Protein AF-A0A6J4KNQ4-F1 (afdb_monomer)

Solvent-accessible surface area (backbone atoms only — not comparable to full-atom values): 16620 Å² total; per-residue (Å²): 133,81,81,60,72,65,57,59,54,51,51,55,52,48,66,67,47,49,63,30,52,54,51,17,52,51,37,36,55,52,22,45,55,51,14,53,53,53,17,51,52,49,28,54,53,37,56,73,69,36,51,54,62,63,45,45,76,78,37,99,54,92,65,58,50,41,59,52,54,18,49,51,46,24,53,52,38,36,50,51,15,47,45,53,16,41,44,57,58,60,45,85,89,59,33,64,71,46,49,53,51,53,53,50,52,61,60,44,48,63,22,49,52,51,18,48,52,45,48,52,50,32,52,53,53,16,51,52,51,18,52,51,44,27,52,59,41,62,74,39,76,61,42,67,71,58,44,76,81,42,104,55,79,53,59,32,60,53,50,13,51,50,48,22,51,49,45,38,57,68,40,43,50,58,27,49,55,40,52,61,53,84,83,58,52,64,65,45,51,50,54,49,53,52,56,59,58,36,54,66,22,45,52,51,14,51,51,41,39,53,54,33,48,55,51,19,52,52,50,16,53,50,46,20,51,52,34,47,72,72,44,54,41,62,66,31,66,77,39,86,94,36,66,86,55,53,50,16,58,50,53,8,49,51,52,22,51,65,41,37,52,59,29,47,44,53,15,37,46,45,42,65,42,60,89,59,25,51,62,53,52,52,51,50,49,53,55,62,55,44,53,60,53,51,52,50,51,52,52,50,51,53,52,52,51,53,51,52,51,53,50,50,53,54,53,51,54,56,64,73,74,108

Sequence (322 aa):
MQPVPWQHSVQNSLGVYLPSVLGALAIVLIGWLVALALSAATRNLLAKFGANQRLATHTQSHVNFEHIASRVVFWAVLLLALIGAFSVLRVEGVSGPLSTLATTVMLYLPRLLLALALAVIAWLVATVVRTVVNTALGATKLDERLSQNADMQPISATMGNVAYWLVLLLFLPAIVGALQIHGLMEPLTGMTSTLLGILPNLFAAVLIGVVGWVIAKAVRGLVTNLLAATGVDRFSQGHESTQGVRLSQLGGTLAFILIIVPTLIAALDALQIDAISAPLTGMLEIFLHAVPNVLAAAAILLIAWFIGRFVAELVTRLLSNL

Foldseek 3Di:
DPPDPVVVVVVVVCVVQVVLQVVLVVLLVVLLVVLLVVLVVQLVVCVVVVVQVVVCVVDVDPDPPSNVVSVVSSVVSSVLSNLVSVCSSVPPPSNVVSVVVNVVVVVQPQLLVVLVVLLVVLQVVLVVQLVVQLVVVVVDCPQVVPVVVDPDDGVSNVVSVVSSVVSSLLSVLVSVVSSVPPPVNVVSVVVNVLVVVLPVLLVVLVVLLVVLLVVLVVQLVVQLVVCVVVVVQVVQCPDPVSVPPRVSNVRSVVSSCVRNLVSNLVSVVSSVPCVPSVVSVVVVVVVVVVVVVVVVVVVVVVVVVVVVVVVVVVVVVVVVVD

pLDDT: mean 85.26, std 9.63, range [55.78, 97.62]

Radius of gyration: 39.83 Å; Cα contacts (8 Å, |Δi|>4): 240; chains: 1; bounding box: 92×57×146 Å

Organism: NCBI:txid271060

Structure (mmCIF, N/CA/C/O backbone):
data_AF-A0A6J4KNQ4-F1
#
_entry.id   AF-A0A6J4KNQ4-F1
#
loop_
_atom_site.group_PDB
_atom_site.id
_atom_site.type_symbol
_atom_site.label_atom_id
_atom_site.label_alt_id
_atom_site.label_comp_id
_atom_site.label_asym_id
_atom_site.label_entity_id
_atom_site.label_seq_id
_atom_site.pdbx_PDB_ins_code
_atom_site.Cartn_x
_atom_site.Cartn_y
_atom_site.Cartn_z
_atom_site.occupancy
_atom_site.B_iso_or_equiv
_atom_site.auth_seq_id
_atom_site.auth_comp_id
_atom_site.auth_asym_id
_atom_site.auth_atom_id
_atom_site.pdbx_PDB_model_num
ATOM 1 N N . MET A 1 1 ? 49.351 11.774 -70.397 1.00 55.78 1 MET A N 1
ATOM 2 C CA . MET A 1 1 ? 48.295 12.498 -69.658 1.00 55.78 1 MET A CA 1
ATOM 3 C C . MET A 1 1 ? 48.460 12.131 -68.193 1.00 55.78 1 MET A C 1
ATOM 5 O O . MET A 1 1 ? 48.279 10.968 -67.864 1.00 55.78 1 MET A O 1
ATOM 9 N N . GLN A 1 2 ? 48.951 13.052 -67.360 1.00 59.22 2 GLN A N 1
ATOM 10 C CA . GLN A 1 2 ? 49.114 12.793 -65.926 1.00 59.22 2 GLN A CA 1
ATOM 11 C C . GLN A 1 2 ? 47.714 12.708 -65.292 1.00 59.22 2 GLN A C 1
ATOM 13 O O . GLN A 1 2 ? 46.901 13.595 -65.569 1.00 59.22 2 GLN A O 1
ATOM 18 N N . PRO A 1 3 ? 47.391 11.651 -64.523 1.00 58.91 3 PRO A N 1
ATOM 19 C CA . PRO A 1 3 ? 46.091 11.535 -63.880 1.00 58.91 3 PRO A CA 1
ATOM 20 C C . PRO A 1 3 ? 45.894 12.727 -62.947 1.00 58.91 3 PRO A C 1
ATOM 22 O O . PRO A 1 3 ? 46.775 13.101 -62.173 1.00 58.91 3 PRO A O 1
ATOM 25 N N . VAL A 1 4 ? 44.743 13.370 -63.089 1.00 71.00 4 VAL A N 1
ATOM 26 C CA . VAL A 1 4 ? 44.406 14.583 -62.356 1.00 71.00 4 VAL A CA 1
ATOM 27 C C . VAL A 1 4 ? 44.336 14.273 -60.851 1.00 71.00 4 VAL A C 1
ATOM 29 O O . VAL A 1 4 ? 43.643 13.334 -60.456 1.00 71.00 4 VAL A O 1
ATOM 32 N N . PRO A 1 5 ? 45.006 15.059 -59.990 1.00 71.62 5 PRO A N 1
ATOM 33 C CA . PRO A 1 5 ? 45.214 14.737 -58.573 1.00 71.62 5 PRO A CA 1
ATOM 34 C C . PRO A 1 5 ? 43.919 14.559 -57.764 1.00 71.62 5 PRO A C 1
ATOM 36 O O . PRO A 1 5 ? 43.908 13.832 -56.774 1.00 71.62 5 PRO A O 1
ATOM 39 N N . TRP A 1 6 ? 42.801 15.139 -58.215 1.00 75.06 6 TRP A N 1
ATOM 40 C CA . TRP A 1 6 ? 41.496 14.974 -57.572 1.00 75.06 6 TRP A CA 1
ATOM 41 C C . TRP A 1 6 ? 40.928 13.550 -57.688 1.00 75.06 6 TRP A C 1
ATOM 43 O O . TRP A 1 6 ? 40.174 13.135 -56.812 1.00 75.06 6 TRP A O 1
ATOM 53 N N . GLN A 1 7 ? 41.301 12.774 -58.714 1.00 78.88 7 GLN A N 1
ATOM 54 C CA . GLN A 1 7 ? 40.809 11.399 -58.882 1.00 78.88 7 GLN A CA 1
ATOM 55 C C . GLN A 1 7 ? 41.328 10.477 -57.775 1.00 78.88 7 GLN A C 1
ATOM 57 O O . GLN A 1 7 ? 40.559 9.698 -57.216 1.00 78.88 7 GLN A O 1
ATOM 62 N N . HIS A 1 8 ? 42.598 10.619 -57.392 1.00 69.94 8 HIS A N 1
ATOM 63 C CA . HIS A 1 8 ? 43.185 9.847 -56.296 1.00 69.94 8 HIS A CA 1
ATOM 64 C C . HIS A 1 8 ? 42.627 10.258 -54.929 1.00 69.94 8 HIS A C 1
ATOM 66 O O . HIS A 1 8 ? 42.398 9.396 -54.081 1.00 69.94 8 HIS A O 1
ATOM 72 N N . SER A 1 9 ? 42.337 11.547 -54.720 1.00 70.56 9 SER A N 1
ATOM 73 C CA . SER A 1 9 ? 41.673 12.018 -53.499 1.00 70.56 9 SER A CA 1
ATOM 74 C C . SER A 1 9 ? 40.251 11.468 -53.379 1.00 70.56 9 SER A C 1
ATOM 76 O O . SER A 1 9 ? 39.890 10.943 -52.332 1.00 70.56 9 SER A O 1
ATOM 78 N N . VAL A 1 10 ? 39.466 11.506 -54.461 1.00 74.75 10 VAL A N 1
ATOM 79 C CA . VAL A 1 10 ? 38.096 10.969 -54.475 1.00 74.75 10 VAL A CA 1
ATOM 80 C C . VAL A 1 10 ? 38.095 9.450 -54.301 1.00 74.75 10 VAL A C 1
ATOM 82 O O . VAL A 1 10 ? 37.305 8.937 -53.516 1.00 74.75 10 VAL A O 1
ATOM 85 N N . GLN A 1 11 ? 38.998 8.720 -54.960 1.00 77.25 11 GLN A N 1
ATOM 86 C CA . GLN A 1 11 ? 39.075 7.263 -54.837 1.00 77.25 11 GLN A CA 1
ATOM 87 C C . GLN A 1 11 ? 39.514 6.814 -53.432 1.00 77.25 11 GLN A C 1
ATOM 89 O O . GLN A 1 11 ? 38.934 5.870 -52.897 1.00 77.25 11 GLN A O 1
ATOM 94 N N . ASN A 1 12 ? 40.468 7.510 -52.802 1.00 72.88 12 ASN A N 1
ATOM 95 C CA . ASN A 1 12 ? 40.885 7.208 -51.428 1.00 72.88 12 ASN A CA 1
ATOM 96 C C . ASN A 1 12 ? 39.812 7.582 -50.398 1.00 72.88 12 ASN A C 1
ATOM 98 O O . ASN A 1 12 ? 39.586 6.822 -49.459 1.00 72.88 12 ASN A O 1
ATOM 102 N N . SER A 1 13 ? 39.109 8.705 -50.576 1.00 69.62 13 SER A N 1
ATOM 103 C CA . SER A 1 13 ? 37.985 9.059 -49.703 1.00 69.62 13 SER A CA 1
ATOM 104 C C . SER A 1 13 ? 36.831 8.066 -49.861 1.00 69.62 13 SER A C 1
ATOM 106 O O . SER A 1 13 ? 36.350 7.523 -48.871 1.00 69.62 13 SER A O 1
ATOM 108 N N . LEU A 1 14 ? 36.423 7.747 -51.092 1.00 70.00 14 LEU A N 1
ATOM 109 C CA . LEU A 1 14 ? 35.352 6.780 -51.331 1.00 70.00 14 LEU A CA 1
ATOM 110 C C . LEU A 1 14 ? 35.723 5.388 -50.808 1.00 70.00 14 LEU A C 1
ATOM 112 O O . LEU A 1 14 ? 34.897 4.773 -50.149 1.00 70.00 14 LEU A O 1
ATOM 116 N N . GLY A 1 15 ? 36.958 4.918 -51.001 1.00 73.38 15 GLY A N 1
ATOM 117 C CA . GLY A 1 15 ? 37.394 3.600 -50.523 1.00 73.38 15 GLY A CA 1
ATOM 118 C C . GLY A 1 15 ? 37.306 3.414 -49.001 1.00 73.38 15 GLY A C 1
ATOM 119 O O . GLY A 1 15 ? 37.025 2.311 -48.540 1.00 73.38 15 GLY A O 1
ATOM 120 N N . VAL A 1 16 ? 37.489 4.486 -48.223 1.00 74.25 16 VAL A N 1
ATOM 121 C CA . VAL A 1 16 ? 37.462 4.441 -46.750 1.00 74.25 16 VAL A CA 1
ATOM 122 C C . VAL A 1 16 ? 36.042 4.589 -46.185 1.00 74.25 16 VAL A C 1
ATOM 124 O O . VAL A 1 16 ? 35.716 3.940 -45.191 1.00 74.25 16 VAL A O 1
ATOM 127 N N . TYR A 1 17 ? 35.174 5.390 -46.816 1.00 78.69 17 TYR A N 1
ATOM 128 C CA . TYR A 1 17 ? 33.807 5.632 -46.325 1.00 78.69 17 TYR A CA 1
ATOM 129 C C . TYR A 1 17 ? 32.752 4.669 -46.896 1.00 78.69 17 TYR A C 1
ATOM 131 O O . TYR A 1 17 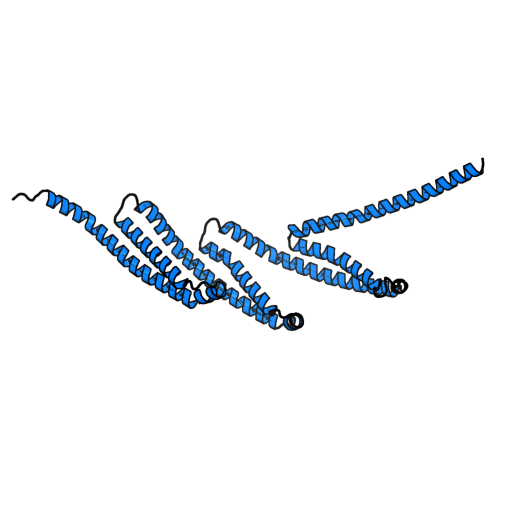? 31.708 4.476 -46.274 1.00 78.69 17 TYR A O 1
ATOM 139 N N . LEU A 1 18 ? 32.991 4.028 -48.047 1.00 84.69 18 LEU A N 1
ATOM 140 C CA . LEU A 1 18 ? 32.015 3.106 -48.649 1.00 84.69 18 LEU A CA 1
ATOM 141 C C . LEU A 1 18 ? 31.626 1.943 -47.714 1.00 84.69 18 LEU A C 1
ATOM 143 O O . LEU A 1 18 ? 30.429 1.673 -47.590 1.00 84.69 18 LEU A O 1
ATOM 147 N N . PRO A 1 19 ? 32.569 1.279 -47.009 1.00 88.12 19 PRO A N 1
ATOM 148 C CA . PRO A 1 19 ? 32.226 0.175 -46.113 1.00 88.12 19 PRO A CA 1
ATOM 149 C C . PRO A 1 19 ? 31.364 0.604 -44.918 1.00 88.12 19 PRO A C 1
ATOM 151 O O . PRO A 1 19 ? 30.438 -0.115 -44.543 1.00 88.12 19 PRO A O 1
ATOM 154 N N . SER A 1 20 ? 31.623 1.777 -44.326 1.00 85.94 20 SER A N 1
ATOM 155 C CA . SER A 1 20 ? 30.848 2.272 -43.180 1.00 85.94 20 SER A CA 1
ATOM 156 C C . SER A 1 20 ? 29.457 2.751 -43.592 1.00 85.94 20 SER A C 1
ATOM 158 O O . SER A 1 20 ? 28.492 2.483 -42.878 1.00 85.94 20 SER A O 1
ATOM 160 N N . VAL A 1 21 ? 29.322 3.379 -44.766 1.00 89.12 21 VAL A N 1
ATOM 161 C CA . VAL A 1 21 ? 28.018 3.763 -45.330 1.00 89.12 21 VAL A CA 1
ATOM 162 C C . VAL A 1 21 ? 27.168 2.531 -45.634 1.00 89.12 21 VAL A C 1
ATOM 164 O O . VAL A 1 21 ? 25.999 2.490 -45.254 1.00 89.12 21 VAL A O 1
ATOM 167 N N . LEU A 1 22 ? 27.751 1.496 -46.244 1.00 90.25 22 LEU A N 1
ATOM 168 C CA . LEU A 1 22 ? 27.049 0.232 -46.485 1.00 90.25 22 LEU A CA 1
ATOM 169 C C . LEU A 1 22 ? 26.652 -0.464 -45.176 1.00 90.25 22 LEU A C 1
ATOM 171 O O . LEU A 1 22 ? 25.520 -0.932 -45.056 1.00 90.25 22 LEU A O 1
ATOM 175 N N . GLY A 1 23 ? 27.540 -0.485 -44.178 1.00 89.50 23 GLY A N 1
ATOM 176 C CA . GLY A 1 23 ? 27.236 -1.033 -42.854 1.00 89.50 23 GLY A CA 1
ATOM 177 C C . GLY A 1 23 ? 26.095 -0.290 -42.151 1.00 89.50 23 GLY A C 1
ATOM 178 O O . GLY A 1 23 ? 25.188 -0.915 -41.604 1.00 89.50 23 GLY A O 1
ATOM 179 N N . ALA A 1 24 ? 26.088 1.040 -42.218 1.00 90.06 24 ALA A N 1
ATOM 180 C CA . ALA A 1 24 ? 25.029 1.869 -41.655 1.00 90.06 24 ALA A CA 1
ATOM 181 C C . ALA A 1 24 ? 23.680 1.634 -42.350 1.00 90.06 24 ALA A C 1
ATOM 183 O O . ALA A 1 24 ? 22.668 1.438 -41.677 1.00 90.06 24 ALA A O 1
ATOM 184 N N . LEU A 1 25 ? 23.668 1.576 -43.686 1.00 91.88 25 LEU A N 1
ATOM 185 C CA . LEU A 1 25 ? 22.470 1.246 -44.462 1.00 91.88 25 LEU A CA 1
ATOM 186 C C . LEU A 1 25 ? 21.932 -0.146 -44.110 1.00 91.88 25 LEU A C 1
ATOM 188 O O . LEU A 1 25 ? 20.724 -0.301 -43.931 1.00 91.88 25 LEU A O 1
ATOM 192 N N . ALA A 1 26 ? 22.809 -1.139 -43.943 1.00 93.06 26 ALA A N 1
ATOM 193 C CA . ALA A 1 26 ? 22.412 -2.479 -43.519 1.00 93.06 26 ALA A CA 1
ATOM 194 C C . ALA A 1 26 ? 21.744 -2.471 -42.133 1.00 93.06 26 ALA A C 1
ATOM 196 O O . ALA A 1 26 ? 20.698 -3.097 -41.957 1.00 93.06 26 ALA A O 1
ATOM 197 N N . ILE A 1 27 ? 22.286 -1.719 -41.166 1.00 90.25 27 ILE A N 1
ATOM 198 C CA . ILE A 1 27 ? 21.689 -1.588 -39.827 1.00 90.25 27 ILE A CA 1
ATOM 199 C C . ILE A 1 27 ? 20.312 -0.923 -39.890 1.00 90.25 27 ILE A C 1
ATOM 201 O O . ILE A 1 27 ? 19.385 -1.410 -39.244 1.00 90.25 27 ILE A O 1
ATOM 205 N N . VAL A 1 28 ? 20.144 0.151 -40.670 1.00 93.50 28 VAL A N 1
ATOM 206 C CA . VAL A 1 28 ? 18.834 0.811 -40.818 1.00 93.50 28 VAL A CA 1
ATOM 207 C C . VAL A 1 28 ? 17.815 -0.137 -41.447 1.00 93.50 28 VAL A C 1
ATOM 209 O O . VAL A 1 28 ? 16.688 -0.220 -40.963 1.00 93.50 28 VAL A O 1
ATOM 212 N N . LEU A 1 29 ? 18.204 -0.889 -42.481 1.00 95.44 29 LEU A N 1
ATOM 213 C CA . LEU A 1 29 ? 17.324 -1.862 -43.133 1.00 95.44 29 LEU A CA 1
ATOM 214 C C . LEU A 1 29 ? 16.889 -2.977 -42.174 1.00 95.44 29 LEU A C 1
ATOM 216 O O . LEU A 1 29 ? 15.697 -3.272 -42.072 1.00 95.44 29 LEU A O 1
ATOM 220 N N . ILE A 1 30 ? 17.836 -3.562 -41.434 1.00 92.81 30 ILE A N 1
ATOM 221 C CA . ILE A 1 30 ? 17.541 -4.595 -40.431 1.00 92.81 30 ILE A CA 1
ATOM 222 C C . ILE A 1 30 ? 16.658 -4.017 -39.324 1.00 92.81 30 ILE A C 1
ATOM 224 O O . ILE A 1 30 ? 15.642 -4.604 -38.960 1.00 92.81 30 ILE A O 1
ATOM 228 N N . GLY A 1 31 ? 17.010 -2.846 -38.803 1.00 91.88 31 GLY A N 1
ATOM 229 C CA . GLY A 1 31 ? 16.263 -2.210 -37.731 1.00 91.88 31 GLY A CA 1
ATOM 230 C C . GLY A 1 31 ? 14.853 -1.787 -38.138 1.00 91.88 31 GLY A C 1
ATOM 231 O O . GLY A 1 31 ? 13.938 -1.892 -37.326 1.00 91.88 31 GLY A O 1
ATOM 232 N N . TRP A 1 32 ? 14.633 -1.405 -39.398 1.00 95.00 32 TRP A N 1
ATOM 233 C CA . TRP A 1 32 ? 13.297 -1.147 -39.935 1.00 95.00 32 TRP A CA 1
ATOM 234 C C . TRP A 1 32 ? 12.430 -2.414 -39.967 1.00 95.00 32 TRP A C 1
ATOM 236 O O . TRP A 1 32 ? 11.277 -2.377 -39.532 1.00 95.00 32 TRP A O 1
ATOM 246 N N . LEU A 1 33 ? 12.991 -3.552 -40.395 1.00 94.44 33 LEU A N 1
ATOM 247 C CA . LEU A 1 33 ? 12.299 -4.846 -40.345 1.00 94.44 33 LEU A CA 1
ATOM 248 C C . LEU A 1 33 ? 11.944 -5.244 -38.905 1.00 94.44 33 LEU A C 1
ATOM 250 O O . LEU A 1 33 ? 10.810 -5.639 -38.627 1.00 94.44 33 LEU A O 1
ATOM 254 N N . VAL A 1 34 ? 12.891 -5.087 -37.976 1.00 92.00 34 VAL A N 1
ATOM 255 C CA . VAL A 1 34 ? 12.677 -5.368 -36.549 1.00 92.00 34 VAL A CA 1
ATOM 256 C C . VAL A 1 34 ? 11.617 -4.432 -35.953 1.00 92.00 34 VAL A C 1
ATOM 258 O O . VAL A 1 34 ? 10.751 -4.890 -35.206 1.00 92.00 34 VAL A O 1
ATOM 261 N N . ALA A 1 35 ? 11.618 -3.147 -36.321 1.00 92.50 35 ALA A N 1
ATOM 262 C CA . ALA A 1 35 ? 10.611 -2.177 -35.892 1.00 92.50 35 ALA A CA 1
ATOM 263 C C . ALA A 1 35 ? 9.204 -2.572 -36.355 1.00 92.50 35 ALA A C 1
ATOM 265 O O . ALA A 1 35 ? 8.240 -2.485 -35.587 1.00 92.50 35 ALA A O 1
ATOM 266 N N . LEU A 1 36 ? 9.074 -3.046 -37.596 1.00 93.00 36 LEU A N 1
ATOM 267 C CA . LEU A 1 36 ? 7.801 -3.512 -38.139 1.00 93.00 36 LEU A CA 1
ATOM 268 C C . LEU A 1 36 ? 7.302 -4.763 -37.399 1.00 93.00 36 LEU A C 1
ATOM 270 O O . LEU A 1 36 ? 6.139 -4.824 -37.002 1.00 93.00 36 LEU A O 1
ATOM 274 N N . ALA A 1 37 ? 8.193 -5.723 -37.135 1.00 92.56 37 ALA A N 1
ATOM 275 C CA . ALA A 1 37 ? 7.859 -6.938 -36.397 1.00 92.56 37 ALA A CA 1
ATOM 276 C C . ALA A 1 37 ? 7.415 -6.638 -34.952 1.00 92.56 37 ALA A C 1
ATOM 278 O O . ALA A 1 37 ? 6.357 -7.098 -34.517 1.00 92.56 37 ALA A O 1
ATOM 279 N N . LEU A 1 38 ? 8.183 -5.825 -34.218 1.00 90.62 38 LEU A N 1
ATOM 280 C CA . LEU A 1 38 ? 7.882 -5.465 -32.828 1.00 90.62 38 LEU A CA 1
ATOM 281 C C . LEU A 1 38 ? 6.615 -4.615 -32.701 1.00 90.62 38 LEU A C 1
ATOM 283 O O . LEU A 1 38 ? 5.815 -4.836 -31.788 1.00 90.62 38 LEU A O 1
ATOM 287 N N . SER A 1 39 ? 6.392 -3.666 -33.612 1.00 91.25 39 SER A N 1
ATOM 288 C CA . SER A 1 39 ? 5.170 -2.850 -33.605 1.00 91.25 39 SER A CA 1
ATOM 289 C C . SER A 1 39 ? 3.921 -3.683 -33.906 1.00 91.25 39 SER A C 1
ATOM 291 O O . SER A 1 39 ? 2.907 -3.527 -33.220 1.00 91.25 39 SER A O 1
ATOM 293 N N . ALA A 1 40 ? 4.003 -4.626 -34.851 1.00 90.38 40 ALA A N 1
ATOM 294 C CA . ALA A 1 40 ? 2.920 -5.561 -35.143 1.00 90.38 40 ALA A CA 1
ATOM 295 C C . ALA A 1 40 ? 2.638 -6.500 -33.959 1.00 90.38 40 ALA A C 1
ATOM 297 O O . ALA A 1 40 ? 1.480 -6.678 -33.575 1.00 90.38 40 ALA A O 1
ATOM 298 N N . ALA A 1 41 ? 3.684 -7.051 -33.335 1.00 90.25 41 ALA A N 1
ATOM 299 C CA . ALA A 1 41 ? 3.554 -7.881 -32.139 1.00 90.25 41 ALA A CA 1
ATOM 300 C C . ALA A 1 41 ? 2.883 -7.112 -30.991 1.00 90.25 41 ALA A C 1
ATOM 302 O O . ALA A 1 41 ? 1.920 -7.602 -30.402 1.00 90.25 41 ALA A O 1
ATOM 303 N N . THR A 1 42 ? 3.331 -5.880 -30.734 1.00 89.88 42 THR A N 1
ATOM 304 C CA . THR A 1 42 ? 2.752 -4.994 -29.714 1.00 89.88 42 THR A CA 1
ATOM 305 C C . THR A 1 42 ? 1.267 -4.761 -29.980 1.00 89.88 42 THR A C 1
ATOM 307 O O . THR A 1 42 ? 0.441 -4.985 -29.098 1.00 89.88 42 THR A O 1
ATOM 310 N N . ARG A 1 43 ? 0.901 -4.397 -31.216 1.00 89.19 43 ARG A N 1
ATOM 311 C CA . ARG A 1 43 ? -0.500 -4.182 -31.604 1.00 89.19 43 ARG A CA 1
ATOM 312 C C . ARG A 1 43 ? -1.358 -5.425 -31.363 1.00 89.19 43 ARG A C 1
ATOM 314 O O . ARG A 1 43 ? -2.424 -5.318 -30.766 1.00 89.19 43 ARG A O 1
ATOM 321 N N . ASN A 1 44 ? -0.882 -6.597 -31.780 1.00 88.06 44 ASN A N 1
ATOM 322 C CA . ASN A 1 44 ? -1.616 -7.853 -31.629 1.00 88.06 44 ASN A CA 1
ATOM 323 C C . ASN A 1 44 ? -1.800 -8.250 -30.159 1.00 88.06 44 ASN A C 1
ATOM 325 O O . ASN A 1 44 ? -2.855 -8.766 -29.791 1.00 88.06 44 ASN A O 1
ATOM 329 N N . LEU A 1 45 ? -0.794 -8.013 -29.314 1.00 86.06 45 LEU A N 1
ATOM 330 C CA . LEU A 1 45 ? -0.887 -8.277 -27.880 1.00 86.06 45 LEU A CA 1
ATOM 331 C C . LEU A 1 45 ? -1.901 -7.345 -27.213 1.00 86.06 45 LEU A C 1
ATOM 333 O O . LEU A 1 45 ? -2.789 -7.828 -26.514 1.00 86.06 45 LEU A O 1
ATOM 337 N N . LEU A 1 46 ? -1.827 -6.033 -27.466 1.00 86.00 46 LEU A N 1
ATOM 338 C CA . LEU A 1 46 ? -2.772 -5.080 -26.874 1.00 86.00 46 LEU A CA 1
ATOM 339 C C . LEU A 1 46 ? -4.217 -5.336 -27.336 1.00 86.00 46 LEU A C 1
ATOM 341 O O . LEU A 1 46 ? -5.128 -5.278 -26.509 1.00 86.00 46 LEU A O 1
ATOM 345 N N . ALA A 1 47 ? -4.412 -5.692 -28.610 1.00 86.44 47 ALA A N 1
ATOM 346 C CA . ALA A 1 47 ? -5.720 -6.066 -29.145 1.00 86.44 47 ALA A CA 1
ATOM 347 C C . ALA A 1 47 ? -6.280 -7.328 -28.466 1.00 86.44 47 ALA A C 1
ATOM 349 O O . ALA A 1 47 ? -7.447 -7.356 -28.078 1.00 86.44 47 ALA A O 1
ATOM 350 N N . LYS A 1 48 ? -5.444 -8.355 -28.234 1.00 86.38 48 LYS A N 1
ATOM 351 C CA . LYS A 1 48 ? -5.851 -9.568 -27.497 1.00 86.38 48 LYS A CA 1
ATOM 352 C C . LYS A 1 48 ? -6.278 -9.277 -26.059 1.00 86.38 48 LYS A C 1
ATOM 354 O O . LYS A 1 48 ? -7.185 -9.934 -25.557 1.00 86.38 48 LYS A O 1
ATOM 359 N N . PHE A 1 49 ? -5.650 -8.306 -25.400 1.00 81.00 49 PHE A N 1
ATOM 360 C CA . PHE A 1 49 ? -6.031 -7.890 -24.048 1.00 81.00 49 PHE A CA 1
ATOM 361 C C . PHE A 1 49 ? -7.233 -6.933 -24.011 1.00 81.00 49 PHE A C 1
ATOM 363 O O . PHE A 1 49 ? -7.683 -6.567 -22.922 1.00 81.00 49 PHE A O 1
ATOM 370 N N . GLY A 1 50 ? -7.770 -6.540 -25.172 1.00 82.38 50 GLY A N 1
ATOM 371 C CA . GLY A 1 50 ? -8.906 -5.629 -25.272 1.00 82.38 50 GLY A CA 1
ATOM 372 C C . GLY A 1 50 ? -8.609 -4.259 -24.664 1.00 82.38 50 GLY A C 1
ATOM 373 O O . GLY A 1 50 ? -9.484 -3.676 -24.021 1.00 82.38 50 GLY A O 1
ATOM 374 N N . ALA A 1 51 ? -7.375 -3.763 -24.815 1.00 77.69 51 ALA A N 1
ATOM 375 C CA . ALA A 1 51 ? -6.932 -2.514 -24.199 1.00 77.69 51 ALA A CA 1
ATOM 376 C C . ALA A 1 51 ? -7.833 -1.331 -24.596 1.00 77.69 51 ALA A C 1
ATOM 378 O O . ALA A 1 51 ? -8.276 -0.584 -23.725 1.00 77.69 51 ALA A O 1
ATOM 379 N N . ASN A 1 52 ? -8.193 -1.216 -25.880 1.00 81.06 52 ASN A N 1
ATOM 380 C CA . ASN A 1 52 ? -9.121 -0.180 -26.339 1.00 81.06 52 ASN A CA 1
ATOM 381 C C . ASN A 1 52 ? -10.508 -0.302 -25.678 1.00 81.06 52 ASN A C 1
ATOM 383 O O . ASN A 1 52 ? -11.063 0.703 -25.242 1.00 81.06 52 ASN A O 1
ATOM 387 N N . GLN A 1 53 ? -11.049 -1.520 -25.553 1.00 79.75 53 GLN A N 1
ATOM 388 C CA . GLN A 1 53 ? -12.380 -1.759 -24.981 1.00 79.75 53 GLN A CA 1
ATOM 389 C C . GLN A 1 53 ? -12.435 -1.368 -23.496 1.00 79.75 53 GLN A C 1
A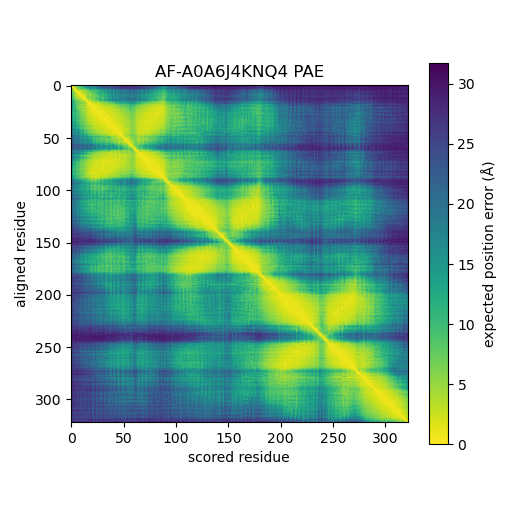TOM 391 O O . GLN A 1 53 ? -13.388 -0.729 -23.058 1.00 79.75 53 GLN A O 1
ATOM 396 N N . ARG A 1 54 ? -11.393 -1.726 -22.731 1.00 70.75 54 ARG A N 1
ATOM 397 C CA . ARG A 1 54 ? -11.296 -1.436 -21.290 1.00 70.75 54 ARG A CA 1
ATOM 398 C C . ARG A 1 54 ? -11.080 0.048 -20.990 1.00 70.75 54 ARG A C 1
ATOM 400 O O . ARG A 1 54 ? -11.518 0.521 -19.945 1.00 70.75 54 ARG A O 1
ATOM 407 N N . LEU A 1 55 ? -10.405 0.785 -21.875 1.00 69.50 55 LEU A N 1
ATOM 408 C CA . LEU A 1 55 ? -10.220 2.229 -21.706 1.00 69.50 55 LEU A CA 1
ATOM 409 C C . LEU A 1 55 ? -11.450 3.021 -22.169 1.00 69.50 55 LEU A C 1
ATOM 411 O O . LEU A 1 55 ? -11.821 3.990 -21.509 1.00 69.50 55 LEU A O 1
ATOM 415 N N . ALA A 1 56 ? -12.136 2.570 -23.223 1.00 70.94 56 ALA A N 1
ATOM 416 C CA . ALA A 1 56 ? -13.374 3.190 -23.697 1.00 70.94 56 ALA A CA 1
ATOM 417 C C . ALA A 1 56 ? -14.509 3.142 -22.655 1.00 70.94 56 ALA A C 1
ATOM 419 O O . ALA A 1 56 ? -15.356 4.031 -22.623 1.00 70.94 56 ALA A O 1
ATOM 420 N N . THR A 1 57 ? -14.518 2.140 -21.768 1.00 69.50 57 THR A N 1
ATOM 421 C CA . THR A 1 57 ? -15.507 2.042 -20.681 1.00 69.50 57 THR A CA 1
ATOM 422 C C . THR A 1 57 ? -15.295 3.048 -19.547 1.00 69.50 57 THR A C 1
ATOM 424 O O . THR A 1 57 ? -16.246 3.345 -18.831 1.00 69.50 57 THR A O 1
ATOM 427 N N . HIS A 1 58 ? -14.085 3.591 -19.373 1.00 61.69 58 HIS A N 1
ATOM 428 C CA . HIS A 1 58 ? -13.766 4.530 -18.283 1.00 61.69 58 HIS A CA 1
ATOM 429 C C . HIS A 1 58 ? -13.453 5.948 -18.763 1.00 61.69 58 HIS A C 1
ATOM 431 O O . HIS A 1 58 ? -13.412 6.886 -17.971 1.00 61.69 58 HIS A O 1
ATOM 437 N N . THR A 1 59 ? -13.227 6.132 -20.057 1.00 62.34 59 THR A N 1
ATOM 438 C CA . THR A 1 59 ? -12.937 7.429 -20.654 1.00 62.34 59 THR A CA 1
ATOM 439 C C . THR A 1 59 ? -13.686 7.488 -21.977 1.00 62.34 59 THR A C 1
ATOM 441 O O . THR A 1 59 ? -13.494 6.610 -22.812 1.00 62.34 59 THR A O 1
ATOM 444 N N . GLN A 1 60 ? -14.511 8.518 -22.207 1.00 65.69 60 GLN A N 1
ATOM 445 C CA . GLN A 1 60 ? -15.216 8.751 -23.486 1.00 65.69 60 GLN A CA 1
ATOM 446 C C . GLN A 1 60 ? -14.269 9.156 -24.633 1.00 65.69 60 GLN A C 1
ATOM 448 O O . GLN A 1 60 ? -14.562 10.010 -25.464 1.00 65.69 60 GLN A O 1
ATOM 453 N N . SER A 1 61 ? -13.077 8.576 -24.651 1.00 61.00 61 SER A N 1
ATOM 454 C CA . SER A 1 61 ? -12.017 8.878 -25.583 1.00 61.00 61 SER A CA 1
ATOM 455 C C . SER A 1 61 ? -11.987 7.790 -26.648 1.00 61.00 61 SER A C 1
ATOM 457 O O . SER A 1 61 ? -11.663 6.640 -26.366 1.00 61.00 61 SER A O 1
ATOM 459 N N . HIS A 1 62 ? -12.283 8.162 -27.894 1.00 67.75 62 HIS A N 1
ATOM 460 C CA . HIS A 1 62 ? -12.148 7.301 -29.080 1.00 67.75 62 HIS A CA 1
ATOM 461 C C . HIS A 1 62 ? -10.684 7.096 -29.512 1.00 67.75 62 HIS A C 1
ATOM 463 O O . HIS A 1 62 ? -10.380 6.845 -30.680 1.00 67.75 62 HIS A O 1
ATOM 469 N N . VAL A 1 63 ? -9.743 7.262 -28.586 1.00 75.62 63 VAL A N 1
ATOM 470 C CA . VAL A 1 63 ? -8.319 7.202 -28.879 1.00 75.62 63 VAL A CA 1
ATOM 471 C C . VAL A 1 63 ? -7.889 5.741 -29.003 1.00 75.62 63 VAL A C 1
ATOM 473 O O . VAL A 1 63 ? -7.975 4.960 -28.061 1.00 75.62 63 VAL A O 1
ATOM 476 N N . ASN A 1 64 ? -7.386 5.375 -30.184 1.00 81.69 64 ASN A N 1
ATOM 477 C CA . ASN A 1 64 ? -6.878 4.036 -30.477 1.00 81.69 64 ASN A CA 1
ATOM 478 C C . ASN A 1 64 ? -5.491 3.822 -29.847 1.00 81.69 64 ASN A C 1
ATOM 480 O O . ASN A 1 64 ? -4.464 3.937 -30.527 1.00 81.69 64 ASN A O 1
ATOM 484 N N . PHE A 1 65 ? -5.461 3.490 -28.555 1.00 82.62 65 PHE A N 1
ATOM 485 C CA . PHE A 1 65 ? -4.233 3.241 -27.792 1.00 82.62 65 PHE A CA 1
ATOM 486 C C . PHE A 1 65 ? -3.355 2.159 -28.417 1.00 82.62 65 PHE A C 1
ATOM 488 O O . PHE A 1 65 ? -2.143 2.332 -28.488 1.00 82.62 65 PHE A O 1
ATOM 495 N N . GLU A 1 66 ? -3.953 1.090 -28.946 1.00 87.94 66 GLU A N 1
ATOM 496 C CA . GLU A 1 66 ? -3.235 0.021 -29.658 1.00 87.94 66 GLU A CA 1
ATOM 497 C C . GLU A 1 66 ? -2.360 0.558 -30.795 1.00 87.94 66 GLU A C 1
ATOM 499 O O . GLU A 1 66 ? -1.192 0.191 -30.947 1.00 87.94 66 GLU A O 1
ATOM 504 N N . HIS A 1 67 ? -2.922 1.466 -31.589 1.00 88.75 67 HIS A N 1
ATOM 505 C CA . HIS A 1 67 ? -2.238 2.036 -32.736 1.00 88.75 67 HIS A CA 1
ATOM 506 C C . HIS A 1 67 ? -1.187 3.065 -32.303 1.00 88.75 67 HIS A C 1
ATOM 508 O O . HIS A 1 67 ? -0.077 3.055 -32.836 1.00 88.75 67 HIS A O 1
ATOM 514 N N . ILE A 1 68 ? -1.484 3.890 -31.294 1.00 88.00 68 ILE A N 1
ATOM 515 C CA . ILE A 1 68 ? -0.514 4.845 -30.737 1.00 88.00 68 ILE A CA 1
ATOM 516 C C . ILE A 1 68 ? 0.686 4.105 -30.143 1.00 88.00 68 ILE A C 1
ATOM 518 O O . ILE A 1 68 ? 1.817 4.391 -30.526 1.00 88.00 68 ILE A O 1
ATOM 522 N N . ALA A 1 69 ? 0.451 3.108 -29.289 1.00 87.81 69 ALA A N 1
ATOM 523 C CA . ALA A 1 69 ? 1.504 2.300 -28.685 1.00 87.81 69 ALA A CA 1
ATOM 524 C C . ALA A 1 69 ? 2.369 1.616 -29.755 1.00 87.81 69 ALA A C 1
ATOM 526 O O . ALA A 1 69 ? 3.595 1.698 -29.698 1.00 87.81 69 ALA A O 1
ATOM 527 N N . SER A 1 70 ? 1.749 1.022 -30.784 1.00 90.44 70 SER A N 1
ATOM 528 C CA . SER A 1 70 ? 2.499 0.405 -31.886 1.00 90.44 70 SER A CA 1
ATOM 529 C C . SER A 1 70 ? 3.363 1.405 -32.663 1.00 90.44 70 SER A C 1
ATOM 531 O O . SER A 1 70 ? 4.498 1.082 -33.009 1.00 90.44 70 SER A O 1
ATOM 533 N N . ARG A 1 71 ? 2.877 2.638 -32.889 1.00 94.00 71 ARG A N 1
ATOM 534 C CA . ARG A 1 71 ? 3.656 3.696 -33.553 1.00 94.00 71 ARG A CA 1
ATOM 535 C C . ARG A 1 71 ? 4.824 4.159 -32.699 1.00 94.00 71 ARG A C 1
ATOM 537 O O . ARG A 1 71 ? 5.901 4.381 -33.243 1.00 94.00 71 ARG A O 1
ATOM 544 N N . VAL A 1 72 ? 4.620 4.300 -31.391 1.00 89.69 72 VAL A N 1
ATOM 545 C CA . VAL A 1 72 ? 5.686 4.670 -30.454 1.00 89.69 72 VAL A CA 1
ATOM 546 C C . VAL A 1 72 ? 6.782 3.608 -30.468 1.00 89.69 72 VAL A C 1
ATOM 548 O O . VAL A 1 72 ? 7.948 3.955 -30.624 1.00 89.69 72 VAL A O 1
ATOM 551 N N . VAL A 1 73 ? 6.420 2.321 -30.405 1.00 89.44 73 VAL A N 1
ATOM 552 C CA . VAL A 1 73 ? 7.388 1.216 -30.504 1.00 89.44 73 VAL A CA 1
ATOM 553 C C . VAL A 1 73 ? 8.110 1.229 -31.853 1.00 89.44 73 VAL A C 1
ATOM 555 O O . VAL A 1 73 ? 9.332 1.112 -31.877 1.00 89.44 73 VAL A O 1
ATOM 558 N N . PHE A 1 74 ? 7.395 1.425 -32.966 1.00 93.12 74 PHE A N 1
ATOM 559 C CA . PHE A 1 74 ? 8.013 1.512 -34.293 1.00 93.12 74 PHE A CA 1
ATOM 560 C C . PHE A 1 74 ? 9.063 2.630 -34.360 1.00 93.12 74 PHE A C 1
ATOM 562 O O . PHE A 1 74 ? 10.206 2.374 -34.733 1.00 93.12 74 PHE A O 1
ATOM 569 N N . TRP A 1 75 ? 8.697 3.852 -33.959 1.00 92.12 75 TRP A N 1
ATOM 570 C CA . TRP A 1 75 ? 9.615 4.992 -33.964 1.00 92.12 75 TRP A CA 1
ATOM 571 C C . TRP A 1 75 ? 10.771 4.813 -32.982 1.00 92.12 75 TRP A C 1
ATOM 573 O O . TRP A 1 75 ? 11.892 5.170 -33.322 1.00 92.12 75 TRP A O 1
ATOM 583 N N . ALA A 1 76 ? 10.535 4.222 -31.809 1.00 86.75 76 ALA A N 1
ATOM 584 C CA . ALA A 1 76 ? 11.588 3.935 -30.841 1.00 86.75 76 ALA A CA 1
ATOM 585 C C . ALA A 1 76 ? 12.618 2.941 -31.401 1.00 86.75 76 ALA A C 1
ATOM 587 O O . ALA A 1 76 ? 13.818 3.193 -31.331 1.00 86.75 76 ALA A O 1
ATOM 588 N N . VAL A 1 77 ? 12.164 1.839 -32.009 1.00 89.44 77 VAL A N 1
ATOM 589 C CA . VAL A 1 77 ? 13.058 0.832 -32.605 1.00 89.44 77 VAL A CA 1
ATOM 590 C C . VAL A 1 77 ? 13.776 1.389 -33.836 1.00 89.44 77 VAL A C 1
ATOM 592 O O . VAL A 1 77 ? 14.976 1.175 -33.989 1.00 89.44 77 VAL A O 1
ATOM 595 N N . LEU A 1 78 ? 13.083 2.151 -34.688 1.00 91.06 78 LEU A N 1
ATOM 596 C CA . LEU A 1 78 ? 13.695 2.811 -35.844 1.00 91.06 78 LEU A CA 1
ATOM 597 C C . LEU A 1 78 ? 14.755 3.834 -35.412 1.00 91.06 78 LEU A C 1
ATOM 599 O O . LEU A 1 78 ? 15.823 3.910 -36.014 1.00 91.06 78 LEU A O 1
ATOM 603 N N . LEU A 1 79 ? 14.486 4.592 -34.348 1.00 87.75 79 LEU A N 1
ATOM 604 C CA . LEU A 1 79 ? 15.436 5.532 -33.766 1.00 87.75 79 LEU A CA 1
ATOM 605 C C . LEU A 1 79 ? 16.667 4.797 -33.218 1.00 87.75 79 LEU A C 1
ATOM 607 O O . LEU A 1 79 ? 17.783 5.231 -33.482 1.00 87.75 79 LEU A O 1
ATOM 611 N N . LEU A 1 80 ? 16.500 3.647 -32.555 1.00 84.19 80 LEU A N 1
ATOM 612 C CA . LEU A 1 80 ? 17.621 2.789 -32.140 1.00 84.19 80 LEU A CA 1
ATOM 613 C C . LEU A 1 80 ? 18.429 2.251 -33.332 1.00 84.19 80 LEU A C 1
ATOM 615 O O . LEU A 1 80 ? 19.656 2.190 -33.269 1.00 84.19 80 LEU A O 1
ATOM 619 N N . ALA A 1 81 ? 17.767 1.902 -34.434 1.00 88.50 81 ALA A N 1
ATOM 620 C CA . ALA A 1 81 ? 18.439 1.485 -35.662 1.00 88.50 81 ALA A CA 1
ATOM 621 C C . ALA A 1 81 ? 19.264 2.622 -36.281 1.00 88.50 81 ALA A C 1
ATOM 623 O O . ALA A 1 81 ? 20.424 2.427 -36.639 1.00 88.50 81 ALA A O 1
ATOM 624 N N . LEU A 1 82 ? 18.690 3.827 -36.349 1.00 88.19 82 LEU A N 1
ATOM 625 C CA . LEU A 1 82 ? 19.377 5.051 -36.769 1.00 88.19 82 LEU A CA 1
ATOM 626 C C . LEU A 1 82 ? 20.584 5.349 -35.876 1.00 88.19 82 LEU A C 1
ATOM 628 O O . LEU A 1 82 ? 21.662 5.643 -36.384 1.00 88.19 82 LEU A O 1
ATOM 632 N N . ILE A 1 83 ? 20.433 5.205 -34.559 1.00 82.06 83 ILE A N 1
ATOM 633 C CA . ILE A 1 83 ? 21.527 5.323 -33.589 1.00 82.06 83 ILE A CA 1
ATOM 634 C C . ILE A 1 83 ? 22.663 4.348 -33.918 1.00 82.06 83 ILE A C 1
ATOM 636 O O . ILE A 1 83 ? 23.821 4.760 -34.008 1.00 82.06 83 ILE A O 1
ATOM 640 N N . GLY A 1 84 ? 22.345 3.066 -34.116 1.00 82.81 84 GLY A N 1
ATOM 641 C CA . GLY A 1 84 ? 23.335 2.049 -34.471 1.00 82.81 84 GLY A CA 1
ATOM 642 C C . GLY A 1 84 ? 24.035 2.364 -35.795 1.00 82.81 84 GLY A C 1
ATOM 643 O O . GLY A 1 84 ? 25.253 2.237 -35.906 1.00 82.81 84 GLY A O 1
ATOM 644 N N . ALA A 1 85 ? 23.285 2.862 -36.777 1.00 86.44 85 ALA A N 1
ATOM 645 C CA . ALA A 1 85 ? 23.826 3.288 -38.059 1.00 86.44 85 ALA A CA 1
ATOM 646 C C . ALA A 1 85 ? 24.794 4.477 -37.911 1.00 86.44 85 ALA A C 1
ATOM 648 O O . ALA A 1 85 ? 25.905 4.429 -38.438 1.00 86.44 85 ALA A O 1
ATOM 649 N N . PHE A 1 86 ? 24.437 5.503 -37.128 1.00 84.62 86 PHE A N 1
ATOM 650 C CA . PHE A 1 86 ? 25.324 6.636 -36.829 1.00 84.62 86 PHE A CA 1
ATOM 651 C C . PHE A 1 86 ? 26.573 6.231 -36.038 1.00 84.62 86 PHE A C 1
ATOM 653 O O . PHE A 1 86 ? 27.636 6.828 -36.221 1.00 84.62 86 PHE A O 1
ATOM 660 N N . SER A 1 87 ? 26.470 5.199 -35.194 1.00 80.88 87 SER A N 1
ATOM 661 C CA . SER A 1 87 ? 27.616 4.614 -34.495 1.00 80.88 87 SER A CA 1
ATOM 662 C C . SER A 1 87 ? 28.629 4.008 -35.478 1.00 80.88 87 SER A C 1
ATOM 664 O O . SER A 1 87 ? 29.823 4.294 -35.375 1.00 80.88 87 SER A O 1
ATOM 666 N N . VAL A 1 88 ? 28.166 3.263 -36.493 1.00 83.44 88 VAL A N 1
ATOM 667 C CA . VAL A 1 88 ? 29.032 2.695 -37.549 1.00 83.44 88 VAL A CA 1
ATOM 668 C C . VAL A 1 88 ? 29.653 3.771 -38.435 1.00 83.44 88 VAL A C 1
ATOM 670 O O . VAL A 1 88 ? 30.815 3.650 -38.827 1.00 83.44 88 VAL A O 1
ATOM 673 N N . LEU A 1 89 ? 28.917 4.851 -38.702 1.00 84.56 89 LEU A N 1
ATOM 674 C CA . LEU A 1 89 ? 29.426 6.009 -39.440 1.00 84.56 89 LEU A CA 1
ATOM 675 C C . LEU A 1 89 ? 30.484 6.809 -38.662 1.00 84.56 89 LEU A C 1
ATOM 677 O O . LEU A 1 89 ? 31.093 7.701 -39.246 1.00 84.56 89 LEU A O 1
ATOM 681 N N . ARG A 1 90 ? 30.720 6.491 -37.377 1.00 74.19 90 ARG A N 1
ATOM 682 C CA . ARG A 1 90 ? 31.680 7.172 -36.491 1.00 74.19 90 ARG A CA 1
ATOM 683 C C . ARG A 1 90 ? 31.520 8.694 -36.509 1.00 74.19 90 ARG A C 1
ATOM 685 O O . ARG A 1 90 ? 32.503 9.423 -36.552 1.00 74.19 90 ARG A O 1
ATOM 692 N N . VAL A 1 91 ? 30.280 9.181 -36.466 1.00 75.12 91 VAL A N 1
ATOM 693 C CA . VAL A 1 91 ? 30.019 10.624 -36.362 1.00 75.12 91 VAL A CA 1
ATOM 694 C C . VAL A 1 91 ? 30.428 11.088 -34.959 1.00 75.12 91 VAL A C 1
ATOM 696 O O . VAL A 1 91 ? 29.690 10.913 -33.983 1.00 75.12 91 VAL A O 1
ATOM 699 N N . GLU A 1 92 ? 31.652 11.599 -34.844 1.00 69.50 92 GLU A N 1
ATOM 700 C CA . GLU A 1 92 ? 32.236 12.117 -33.605 1.00 69.50 92 GLU A CA 1
ATOM 701 C C . GLU A 1 92 ? 31.358 13.252 -33.051 1.00 69.50 92 GLU A C 1
ATOM 703 O O . GLU A 1 92 ? 31.018 14.200 -33.753 1.00 69.50 92 GLU A O 1
ATOM 708 N N . GLY A 1 93 ? 30.915 13.110 -31.797 1.00 70.12 93 GLY A N 1
ATOM 709 C CA . GLY A 1 93 ? 30.020 14.053 -3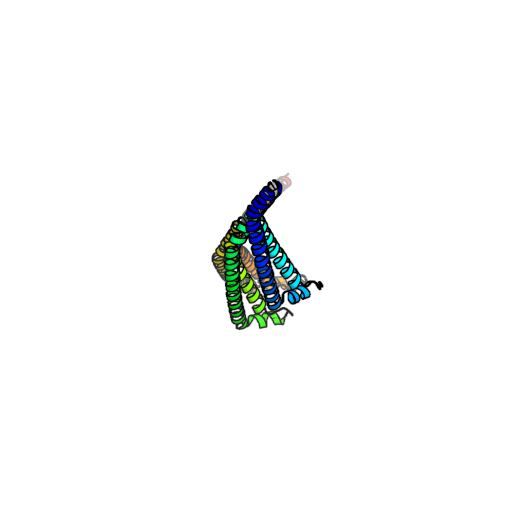1.109 1.00 70.12 93 GLY A CA 1
ATOM 710 C C . GLY A 1 93 ? 28.582 13.559 -30.911 1.00 70.12 93 GLY A C 1
ATOM 711 O O . GLY A 1 93 ? 27.945 13.934 -29.931 1.00 70.12 93 GLY A O 1
ATOM 712 N N . VAL A 1 94 ? 28.087 12.657 -31.765 1.00 70.56 94 VAL A N 1
ATOM 713 C CA . VAL A 1 94 ? 26.707 12.129 -31.674 1.00 70.56 94 VAL A CA 1
ATOM 714 C C . VAL A 1 94 ? 26.689 10.678 -31.177 1.00 70.56 94 VAL A C 1
ATOM 716 O O . VAL A 1 94 ? 25.792 10.269 -30.444 1.00 70.56 94 VAL A O 1
ATOM 719 N N . SER A 1 95 ? 27.722 9.900 -31.496 1.00 70.75 95 SER A N 1
ATOM 720 C CA . SER A 1 95 ? 27.804 8.466 -31.188 1.00 70.75 95 SER A CA 1
ATOM 721 C C . SER A 1 95 ? 27.935 8.126 -29.695 1.00 70.75 95 SER A C 1
ATOM 723 O O . SER A 1 95 ? 27.453 7.074 -29.278 1.00 70.75 95 SER A O 1
ATOM 725 N N . GLY A 1 96 ? 28.535 9.001 -28.879 1.00 80.62 96 GLY A N 1
ATOM 726 C CA . GLY A 1 96 ? 28.792 8.754 -27.452 1.00 80.62 96 GLY A CA 1
ATOM 727 C C . GLY A 1 96 ? 27.512 8.583 -26.618 1.00 80.62 96 GLY A C 1
ATOM 728 O O . GLY A 1 96 ? 27.239 7.475 -26.156 1.00 80.62 96 GLY A O 1
ATOM 729 N N . PRO A 1 97 ? 26.685 9.635 -26.455 1.00 80.44 97 PRO A N 1
ATOM 730 C CA . PRO A 1 97 ? 25.436 9.549 -25.691 1.00 80.44 97 PRO A CA 1
ATOM 731 C C . PRO A 1 97 ? 24.467 8.491 -26.234 1.00 80.44 97 PRO A C 1
ATOM 733 O O . PRO A 1 97 ? 23.805 7.791 -25.469 1.00 80.44 97 PRO A O 1
ATOM 736 N N . LEU A 1 98 ? 24.411 8.336 -27.558 1.00 74.38 98 LEU A N 1
ATOM 737 C CA . LEU A 1 98 ? 23.538 7.366 -28.210 1.00 74.38 98 LEU A CA 1
ATOM 738 C C . LEU A 1 98 ? 23.967 5.912 -27.951 1.00 74.38 98 LEU A C 1
ATOM 740 O O . LEU A 1 98 ? 23.112 5.054 -27.735 1.00 74.38 98 LEU A O 1
ATOM 744 N N . SER A 1 99 ? 25.275 5.638 -27.908 1.00 75.19 99 SER A N 1
ATOM 745 C CA . SER A 1 99 ? 25.821 4.328 -27.530 1.00 75.19 99 SER A CA 1
ATOM 746 C C . SER A 1 99 ? 25.432 3.947 -26.097 1.00 75.19 99 SER A C 1
ATOM 748 O O . SER A 1 99 ? 25.034 2.807 -25.837 1.00 75.19 99 SER A O 1
ATOM 750 N N . THR A 1 100 ? 25.441 4.916 -25.175 1.00 83.00 100 THR A N 1
ATOM 751 C CA . THR A 1 100 ? 24.970 4.710 -23.799 1.00 83.00 100 THR A CA 1
ATOM 752 C C . THR A 1 100 ? 23.492 4.323 -23.769 1.00 83.00 100 THR A C 1
ATOM 754 O O . THR A 1 100 ? 23.130 3.368 -23.080 1.00 83.00 100 THR A O 1
ATOM 757 N N . LEU A 1 101 ? 22.634 4.996 -24.547 1.00 82.19 101 LEU A N 1
ATOM 758 C CA . LEU A 1 101 ? 21.208 4.654 -24.640 1.00 82.19 101 LEU A CA 1
ATOM 759 C C . LEU A 1 101 ? 20.987 3.259 -25.239 1.00 82.19 101 LEU A C 1
ATOM 761 O O . LEU A 1 101 ? 20.208 2.482 -24.691 1.00 82.19 101 LEU A O 1
ATOM 765 N N . ALA A 1 102 ? 21.701 2.911 -26.312 1.00 80.25 102 ALA A N 1
ATOM 766 C CA . ALA A 1 102 ? 21.606 1.593 -26.939 1.00 80.25 102 ALA A CA 1
ATOM 767 C C . ALA A 1 102 ? 22.030 0.470 -25.977 1.00 80.25 102 ALA A C 1
ATOM 769 O O . ALA A 1 102 ? 21.309 -0.515 -25.813 1.00 80.25 102 ALA A O 1
ATOM 770 N N . THR A 1 103 ? 23.152 0.659 -25.277 1.00 82.69 103 THR A N 1
ATOM 771 C CA . THR A 1 103 ? 23.642 -0.279 -24.253 1.00 82.69 103 THR A CA 1
ATOM 772 C C . THR A 1 103 ? 22.634 -0.421 -23.114 1.00 82.69 103 THR A C 1
ATOM 774 O O . THR A 1 103 ? 22.324 -1.531 -22.686 1.00 82.69 103 THR A O 1
ATOM 777 N N . THR A 1 104 ? 22.062 0.699 -22.669 1.00 83.75 104 THR A N 1
ATOM 778 C CA . THR A 1 104 ? 21.043 0.736 -21.616 1.00 83.75 104 THR A CA 1
ATOM 779 C C . THR A 1 104 ? 19.798 -0.058 -22.020 1.00 83.75 104 THR A C 1
ATOM 781 O O . THR A 1 104 ? 19.361 -0.930 -21.272 1.00 83.75 104 THR A O 1
ATOM 784 N N . VAL A 1 105 ? 19.258 0.169 -23.222 1.00 81.06 105 VAL A N 1
ATOM 785 C CA . VAL A 1 105 ? 18.091 -0.571 -23.738 1.00 81.06 105 VAL A CA 1
ATOM 786 C C . VAL A 1 105 ? 18.386 -2.066 -23.857 1.00 81.06 105 VAL A C 1
ATOM 788 O O . VAL A 1 105 ? 17.567 -2.883 -23.433 1.00 81.06 105 VAL A O 1
ATOM 791 N N . MET A 1 106 ? 19.560 -2.435 -24.377 1.00 81.88 106 MET A N 1
ATOM 792 C CA . MET A 1 106 ? 19.950 -3.839 -24.524 1.00 81.88 106 MET A CA 1
ATOM 793 C C . MET A 1 106 ? 20.047 -4.552 -23.169 1.00 81.88 106 MET A C 1
ATOM 795 O O . MET A 1 106 ? 19.704 -5.725 -23.064 1.00 81.88 106 MET A O 1
ATOM 799 N N . LEU A 1 107 ? 20.457 -3.836 -22.119 1.00 85.19 107 LEU A N 1
ATOM 800 C CA . LEU A 1 107 ? 20.556 -4.357 -20.758 1.00 85.19 107 LEU A CA 1
ATOM 801 C C . LEU A 1 107 ? 19.177 -4.459 -20.073 1.00 85.19 107 LEU A C 1
ATOM 803 O O . LEU A 1 107 ? 18.931 -5.387 -19.300 1.00 85.19 107 LEU A O 1
ATOM 807 N N . TYR A 1 108 ? 18.241 -3.562 -20.398 1.00 85.75 108 TYR A N 1
ATOM 808 C CA . TYR A 1 108 ? 16.852 -3.655 -19.937 1.00 85.75 108 TYR A CA 1
ATOM 809 C C . TYR A 1 108 ? 16.038 -4.735 -20.653 1.00 85.75 108 TYR A C 1
ATOM 811 O O . TYR A 1 108 ? 15.070 -5.223 -20.075 1.00 85.75 108 TYR A O 1
ATOM 819 N N . LEU A 1 109 ? 16.409 -5.147 -21.868 1.00 86.62 109 LEU A N 1
ATOM 820 C CA . LEU A 1 109 ? 15.630 -6.116 -22.640 1.00 86.62 109 LEU A CA 1
ATOM 821 C C . LEU A 1 109 ? 15.510 -7.494 -21.940 1.00 86.62 109 LEU A C 1
ATOM 823 O O . LEU A 1 109 ? 14.379 -7.949 -21.752 1.00 86.62 109 LEU A O 1
ATOM 827 N N . PRO A 1 110 ? 16.597 -8.135 -21.453 1.00 88.94 110 PRO A N 1
ATOM 828 C CA . PRO A 1 110 ? 16.495 -9.356 -20.647 1.00 88.94 110 PRO A CA 1
ATOM 829 C C . PRO A 1 110 ? 15.687 -9.165 -19.358 1.00 88.94 110 PRO A C 1
ATOM 831 O O . PRO A 1 110 ? 14.874 -10.015 -19.002 1.00 88.94 110 PRO A O 1
ATOM 834 N N . ARG A 1 111 ? 15.873 -8.030 -18.672 1.00 90.94 111 ARG A N 1
ATOM 835 C CA . ARG A 1 111 ? 15.153 -7.687 -17.432 1.00 90.94 111 ARG A CA 1
ATOM 836 C C . ARG A 1 111 ? 13.649 -7.562 -17.662 1.00 90.94 111 ARG A C 1
ATOM 838 O O . ARG A 1 111 ? 12.854 -8.062 -16.872 1.00 90.94 111 ARG A O 1
ATOM 845 N N . LEU A 1 112 ? 13.261 -6.943 -18.774 1.00 88.88 112 LEU A N 1
ATOM 846 C CA . LEU A 1 112 ? 11.871 -6.790 -19.180 1.00 88.88 112 LEU A CA 1
ATOM 847 C C . LEU A 1 112 ? 11.226 -8.147 -19.474 1.00 88.88 112 LEU A C 1
ATOM 849 O O . LEU A 1 112 ? 10.098 -8.380 -19.053 1.00 88.88 112 LEU A O 1
ATOM 853 N N . LEU A 1 113 ? 11.951 -9.065 -20.121 1.00 88.31 113 LEU A N 1
ATOM 854 C CA . LEU A 1 113 ? 11.477 -10.435 -20.336 1.00 88.31 113 LEU A CA 1
ATOM 855 C C . LEU A 1 113 ? 11.273 -11.190 -19.014 1.00 88.31 113 LEU A C 1
ATOM 857 O O . LEU A 1 113 ? 10.233 -11.822 -18.838 1.00 88.31 113 LEU A O 1
ATOM 861 N N . LEU A 1 114 ? 12.217 -11.090 -18.070 1.00 92.19 114 LEU A N 1
ATOM 862 C CA . LEU A 1 114 ? 12.095 -11.706 -16.741 1.00 92.19 114 LEU A CA 1
ATOM 863 C C . LEU A 1 114 ? 10.904 -11.143 -15.955 1.00 92.19 114 LEU A C 1
ATOM 865 O O . LEU A 1 114 ? 10.113 -11.903 -15.397 1.00 92.19 114 LEU A O 1
ATOM 869 N N . ALA A 1 115 ? 10.745 -9.820 -15.942 1.00 91.81 115 ALA A N 1
ATOM 870 C CA . ALA A 1 115 ? 9.630 -9.156 -15.277 1.00 91.81 115 ALA A CA 1
ATOM 871 C C . ALA A 1 115 ? 8.281 -9.544 -15.897 1.00 91.81 115 ALA A C 1
ATOM 873 O O . ALA A 1 115 ? 7.316 -9.786 -15.176 1.00 91.81 115 ALA A O 1
ATOM 874 N N . LEU A 1 116 ? 8.217 -9.656 -17.226 1.00 90.88 116 LEU A N 1
ATOM 875 C CA . LEU A 1 116 ? 7.015 -10.077 -17.941 1.00 90.88 116 LEU A CA 1
ATOM 876 C C . LEU A 1 116 ? 6.676 -11.542 -17.634 1.00 90.88 116 LEU A C 1
ATOM 878 O O . LEU A 1 116 ? 5.520 -11.848 -17.348 1.00 90.88 116 LEU A O 1
ATOM 882 N N . ALA A 1 117 ? 7.673 -12.432 -17.600 1.00 93.31 117 ALA A N 1
ATOM 883 C CA . ALA A 1 117 ? 7.484 -13.820 -17.183 1.00 93.31 117 ALA A CA 1
ATOM 884 C C . ALA A 1 117 ? 6.942 -13.916 -15.745 1.00 93.31 117 ALA A C 1
ATOM 886 O O . ALA A 1 117 ? 5.957 -14.615 -15.502 1.00 93.31 117 ALA A O 1
ATOM 887 N N . LEU A 1 118 ? 7.519 -13.158 -14.804 1.00 94.00 118 LEU A N 1
ATOM 888 C CA . LEU A 1 118 ? 7.024 -13.078 -13.426 1.00 94.00 118 LEU A CA 1
ATOM 889 C C . LEU A 1 118 ? 5.608 -12.504 -13.342 1.00 94.00 118 LEU A C 1
ATOM 891 O O . LEU A 1 118 ? 4.798 -13.018 -12.577 1.00 94.00 118 LEU A O 1
ATOM 895 N N . ALA A 1 119 ? 5.281 -11.483 -14.135 1.00 93.25 119 ALA A N 1
ATOM 896 C CA . ALA A 1 119 ? 3.942 -10.902 -14.173 1.00 93.25 119 ALA A CA 1
ATOM 897 C C . ALA A 1 119 ? 2.890 -11.910 -14.659 1.00 93.25 119 ALA A C 1
ATOM 899 O O . ALA A 1 119 ? 1.793 -11.973 -14.104 1.00 93.25 119 ALA A O 1
ATOM 900 N N . VAL A 1 120 ? 3.232 -12.740 -15.651 1.00 93.88 120 VAL A N 1
ATOM 901 C CA . VAL A 1 120 ? 2.361 -13.827 -16.123 1.00 93.88 120 VAL A CA 1
ATOM 902 C C . VAL A 1 120 ? 2.148 -14.872 -15.026 1.00 93.88 120 VAL A C 1
ATOM 904 O O . VAL A 1 120 ? 1.011 -15.282 -14.791 1.00 93.88 120 VAL A O 1
ATOM 907 N N . ILE A 1 121 ? 3.213 -15.263 -14.318 1.00 94.69 121 ILE A N 1
ATOM 908 C CA . ILE A 1 121 ? 3.120 -16.194 -13.182 1.00 94.69 121 ILE A CA 1
ATOM 909 C C . ILE A 1 121 ? 2.236 -15.601 -12.079 1.00 94.69 121 ILE A C 1
ATOM 911 O O . ILE A 1 121 ? 1.305 -16.260 -11.621 1.00 94.69 121 ILE A O 1
ATOM 915 N N . ALA A 1 122 ? 2.477 -14.348 -11.692 1.00 94.62 122 ALA A N 1
ATOM 916 C CA . ALA A 1 122 ? 1.705 -13.645 -10.673 1.00 94.62 122 ALA A CA 1
ATOM 917 C C . ALA A 1 122 ? 0.214 -13.584 -11.027 1.00 94.62 122 ALA A C 1
ATOM 919 O O . ALA A 1 122 ? -0.634 -13.881 -10.188 1.00 94.62 122 ALA A O 1
ATOM 920 N N . TRP A 1 123 ? -0.112 -13.253 -12.280 1.00 95.25 123 TRP A N 1
ATOM 921 C CA . TRP A 1 123 ? -1.487 -13.223 -12.775 1.00 95.25 123 TRP A CA 1
ATOM 922 C C . TRP A 1 123 ? -2.172 -14.593 -12.683 1.00 95.25 123 TRP A C 1
ATOM 924 O O . TRP A 1 123 ? -3.330 -14.682 -12.261 1.00 95.25 123 TRP A O 1
ATOM 934 N N . LEU A 1 124 ? -1.453 -15.664 -13.029 1.00 94.38 124 LEU A N 1
ATOM 935 C CA . LEU A 1 124 ? -1.961 -17.031 -12.942 1.00 94.38 124 LEU A CA 1
ATOM 936 C C . LEU A 1 124 ? -2.238 -17.414 -11.483 1.00 94.38 124 LEU A C 1
ATOM 938 O O . LEU A 1 124 ? -3.352 -17.830 -11.163 1.00 94.38 124 LEU A O 1
ATOM 942 N N . VAL A 1 125 ? -1.269 -17.199 -10.587 1.00 94.88 125 VAL A N 1
ATOM 943 C CA . VAL A 1 125 ? -1.413 -17.488 -9.151 1.00 94.88 125 VAL A CA 1
ATOM 944 C C . VAL A 1 125 ? -2.557 -16.675 -8.540 1.00 94.88 125 VAL A C 1
ATOM 946 O O . VAL A 1 125 ? -3.410 -17.240 -7.858 1.00 94.88 125 VAL A O 1
ATOM 949 N N . ALA A 1 126 ? -2.639 -15.374 -8.827 1.00 93.75 126 ALA A N 1
ATOM 950 C CA . ALA A 1 126 ? -3.702 -14.506 -8.323 1.00 93.75 126 ALA A CA 1
ATOM 951 C C . ALA A 1 126 ? -5.092 -14.969 -8.784 1.00 93.75 126 ALA A C 1
ATOM 953 O O . ALA A 1 126 ? -6.045 -14.955 -8.003 1.00 93.75 126 ALA A O 1
ATOM 954 N N . THR A 1 127 ? -5.211 -15.416 -10.037 1.00 92.50 127 THR A N 1
ATOM 955 C CA . THR A 1 127 ? -6.467 -15.951 -10.579 1.00 92.50 127 THR A CA 1
ATOM 956 C C . THR A 1 127 ? -6.871 -17.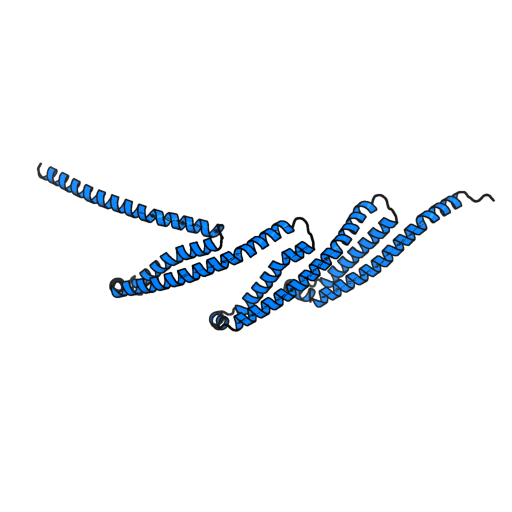239 -9.865 1.00 92.50 127 THR A C 1
ATOM 958 O O . THR A 1 127 ? -8.023 -17.368 -9.457 1.00 92.50 127 THR A O 1
ATOM 961 N N . VAL A 1 128 ? -5.927 -18.157 -9.637 1.00 94.94 128 VAL A N 1
ATOM 962 C CA . VAL A 1 128 ? -6.185 -19.397 -8.888 1.00 94.94 128 VAL A CA 1
ATOM 963 C C . VAL A 1 128 ? -6.633 -19.089 -7.458 1.00 94.94 128 VAL A C 1
ATOM 965 O O . VAL A 1 128 ? -7.665 -19.597 -7.021 1.00 94.94 128 VAL A O 1
ATOM 968 N N . VAL A 1 129 ? -5.914 -18.216 -6.745 1.00 94.56 129 VAL A N 1
ATOM 969 C CA . VAL A 1 129 ? -6.259 -17.826 -5.367 1.00 94.56 129 VAL A CA 1
ATOM 970 C C . VAL A 1 129 ? -7.647 -17.193 -5.307 1.00 94.56 129 VAL A C 1
ATOM 972 O O . VAL A 1 129 ? -8.451 -17.575 -4.460 1.00 94.56 129 VAL A O 1
ATOM 975 N N . ARG A 1 130 ? -7.974 -16.287 -6.236 1.00 93.44 130 ARG A N 1
ATOM 976 C CA . ARG A 1 130 ? -9.312 -15.687 -6.339 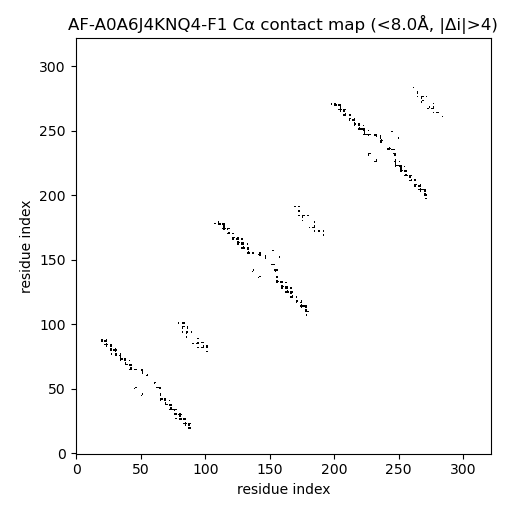1.00 93.44 130 ARG A CA 1
ATOM 977 C C . ARG A 1 130 ? -10.402 -16.741 -6.467 1.00 93.44 130 ARG A C 1
ATOM 979 O O . ARG A 1 130 ? -11.414 -16.652 -5.776 1.00 93.44 130 ARG A O 1
ATOM 986 N N . THR A 1 131 ? -10.207 -17.726 -7.339 1.00 91.56 131 THR A N 1
ATOM 987 C CA . THR A 1 131 ? -11.188 -18.794 -7.551 1.00 91.56 131 THR A CA 1
ATOM 988 C C . THR A 1 131 ? -11.349 -19.655 -6.304 1.00 91.56 131 THR A C 1
ATOM 990 O O . THR A 1 131 ? -12.479 -19.950 -5.917 1.00 91.56 131 THR A O 1
ATOM 993 N N . VAL A 1 132 ? -10.249 -20.006 -5.633 1.00 92.69 132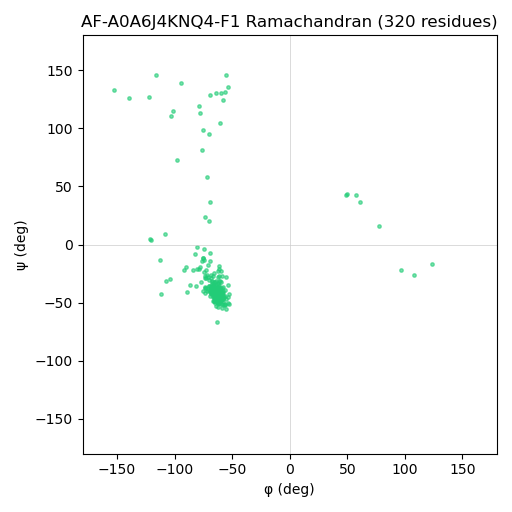 VAL A N 1
ATOM 994 C CA . VAL A 1 132 ? -10.284 -20.775 -4.379 1.00 92.69 132 VAL A CA 1
ATOM 995 C C . VAL A 1 132 ? -11.014 -20.001 -3.280 1.00 92.69 132 VAL A C 1
ATOM 997 O O . VAL A 1 132 ? -11.911 -20.555 -2.650 1.00 92.69 132 VAL A O 1
ATOM 1000 N N . VAL A 1 133 ? -10.698 -18.716 -3.093 1.00 91.75 133 VAL A N 1
ATOM 1001 C CA . VAL A 1 133 ? -11.340 -17.855 -2.086 1.00 91.75 133 VAL A CA 1
ATOM 1002 C C . VAL A 1 133 ? -12.830 -17.683 -2.375 1.00 91.75 133 VAL A C 1
ATOM 1004 O O . VAL A 1 133 ? -13.644 -17.877 -1.476 1.00 91.75 133 VAL A O 1
ATOM 1007 N N . ASN A 1 134 ? -13.208 -17.402 -3.625 1.00 88.69 134 ASN A N 1
ATOM 1008 C CA . ASN A 1 134 ? -14.616 -17.295 -4.021 1.00 88.69 134 ASN A CA 1
ATOM 1009 C C . ASN A 1 134 ? -15.380 -18.597 -3.760 1.00 88.69 134 ASN A C 1
ATOM 1011 O O . ASN A 1 134 ? -16.498 -18.560 -3.255 1.00 88.69 134 ASN A O 1
ATOM 1015 N N . THR A 1 135 ? -14.774 -19.742 -4.081 1.00 87.12 135 THR A N 1
ATOM 1016 C CA . THR A 1 135 ? -15.409 -21.056 -3.904 1.00 87.12 135 THR A CA 1
ATOM 1017 C C . THR A 1 135 ? -15.559 -21.402 -2.424 1.00 87.12 135 THR A C 1
ATOM 1019 O O . THR A 1 135 ? -16.627 -21.832 -1.997 1.00 87.12 135 THR A O 1
ATOM 1022 N N . ALA A 1 136 ? -14.518 -21.169 -1.621 1.00 87.56 136 ALA A N 1
ATOM 1023 C CA . ALA A 1 136 ? -14.544 -21.421 -0.184 1.00 87.56 136 ALA A CA 1
ATOM 1024 C C . ALA A 1 136 ? -15.560 -20.522 0.536 1.00 87.56 136 ALA A C 1
ATOM 1026 O O . ALA A 1 136 ? -16.317 -21.000 1.376 1.00 87.56 136 ALA A O 1
ATOM 1027 N N . LEU A 1 137 ? -15.616 -19.235 0.177 1.00 84.12 137 LEU A N 1
ATOM 1028 C CA . LEU A 1 137 ? -16.551 -18.289 0.783 1.00 84.12 137 LEU A CA 1
ATOM 1029 C C . LEU A 1 137 ? -17.987 -18.505 0.307 1.00 84.12 137 LEU A C 1
ATOM 1031 O O . LEU A 1 137 ? -18.892 -18.426 1.133 1.00 84.12 137 LEU A O 1
ATOM 1035 N N . GLY A 1 138 ? -18.193 -18.843 -0.968 1.00 80.75 138 GLY A N 1
ATOM 1036 C CA . GLY A 1 138 ? -19.509 -19.185 -1.515 1.00 80.75 138 GLY A CA 1
ATOM 1037 C C . GLY A 1 138 ? -20.094 -20.477 -0.938 1.00 80.75 138 GLY A C 1
ATOM 1038 O O . GLY A 1 138 ? -21.309 -20.627 -0.874 1.00 80.75 138 GLY A O 1
ATOM 1039 N N . ALA A 1 139 ? -19.256 -21.391 -0.435 1.00 81.56 139 ALA A N 1
ATOM 1040 C CA . ALA A 1 139 ? -19.723 -22.543 0.340 1.00 81.56 139 ALA A CA 1
ATOM 1041 C C . ALA A 1 139 ? -20.281 -22.148 1.727 1.00 81.56 139 ALA A C 1
ATOM 1043 O O . ALA A 1 139 ? -20.963 -22.942 2.380 1.00 81.56 139 ALA A O 1
ATOM 1044 N N . THR A 1 140 ? -20.018 -20.922 2.188 1.00 80.56 140 THR A N 1
ATOM 1045 C CA . THR A 1 140 ? -20.528 -20.383 3.453 1.00 80.56 140 THR A CA 1
ATOM 1046 C C . THR A 1 140 ? -21.815 -19.595 3.223 1.00 80.56 140 THR A C 1
ATOM 1048 O O . THR A 1 140 ? -21.892 -18.762 2.331 1.00 80.56 140 THR A O 1
ATOM 1051 N N . LYS A 1 141 ? -22.805 -19.741 4.114 1.00 76.06 141 LYS A N 1
ATOM 1052 C CA . LYS A 1 141 ? -24.075 -18.975 4.079 1.00 76.06 141 LYS A CA 1
ATOM 1053 C C . LYS A 1 141 ? -23.928 -17.478 4.430 1.00 76.06 141 LYS A C 1
ATOM 1055 O O . LYS A 1 141 ? -24.890 -16.860 4.887 1.00 76.06 141 LYS A O 1
ATOM 1060 N N . LEU A 1 142 ? -22.720 -16.911 4.332 1.00 70.50 142 LEU A N 1
ATOM 1061 C CA . LEU A 1 142 ? -22.469 -15.500 4.643 1.00 70.50 142 LEU A CA 1
ATOM 1062 C C . LEU A 1 142 ? -23.122 -14.581 3.607 1.00 70.50 142 LEU A C 1
ATOM 1064 O O . LEU A 1 142 ? -23.698 -13.569 4.002 1.00 70.50 142 LEU A O 1
ATOM 1068 N N . ASP A 1 143 ? -23.087 -14.952 2.324 1.00 69.81 143 ASP A N 1
ATOM 1069 C CA . ASP A 1 143 ? -23.689 -14.146 1.257 1.00 69.81 143 ASP A CA 1
ATOM 1070 C C . ASP A 1 143 ? -25.211 -14.042 1.418 1.00 69.81 143 ASP A C 1
ATOM 1072 O O . ASP A 1 143 ? -25.734 -12.928 1.402 1.00 69.81 143 ASP A O 1
ATOM 1076 N N . GLU A 1 144 ? -25.928 -15.141 1.693 1.00 72.62 144 GLU A N 1
ATOM 1077 C CA . GLU A 1 144 ? -27.376 -15.087 1.963 1.00 72.62 144 GLU A CA 1
ATOM 1078 C C . GLU A 1 144 ? -27.746 -14.188 3.150 1.00 72.62 144 GLU A C 1
ATOM 1080 O O . GLU A 1 144 ? -28.783 -13.533 3.122 1.00 72.62 144 GLU A O 1
ATOM 1085 N N . ARG A 1 145 ? -26.940 -14.157 4.219 1.00 65.94 145 ARG A N 1
ATOM 1086 C CA . ARG A 1 145 ? -27.292 -13.398 5.434 1.00 65.94 145 ARG A CA 1
ATOM 1087 C C . ARG A 1 145 ? -26.998 -11.904 5.336 1.00 65.94 145 ARG A C 1
ATOM 1089 O O . ARG A 1 145 ? -27.575 -11.137 6.103 1.00 65.94 145 ARG A O 1
ATOM 1096 N N . LEU A 1 146 ? -26.105 -11.500 4.436 1.00 65.12 146 LEU A N 1
ATOM 1097 C CA . LEU A 1 146 ? -25.655 -10.113 4.288 1.00 65.12 146 LEU A CA 1
ATOM 1098 C C . LEU A 1 146 ? -26.275 -9.423 3.062 1.00 65.12 146 LEU A C 1
ATOM 1100 O O . LEU A 1 146 ? -26.536 -8.226 3.123 1.00 65.12 146 LEU A O 1
ATOM 1104 N N . SER A 1 147 ? -26.599 -10.171 2.001 1.00 63.59 147 SER A N 1
ATOM 1105 C CA . SER A 1 147 ? -27.278 -9.642 0.803 1.00 63.59 147 SER A CA 1
ATOM 1106 C C . SER A 1 147 ? -28.786 -9.428 0.979 1.00 63.59 147 SER A C 1
ATOM 1108 O O . SER A 1 147 ? -29.376 -8.627 0.263 1.00 63.59 147 SER A O 1
ATOM 1110 N N . GLN A 1 148 ? -29.425 -10.068 1.967 1.00 65.62 148 GLN A N 1
ATOM 1111 C CA . GLN A 1 148 ? -30.872 -9.932 2.212 1.00 65.62 148 GLN A CA 1
ATOM 1112 C C . GLN A 1 148 ? -31.334 -8.503 2.547 1.00 65.62 148 GLN A C 1
ATOM 1114 O O . GLN A 1 148 ? -32.521 -8.218 2.424 1.00 65.62 148 GLN A O 1
ATOM 1119 N N . ASN A 1 149 ? -30.425 -7.608 2.950 1.00 63.72 149 ASN A N 1
ATOM 1120 C CA . ASN A 1 149 ? -30.762 -6.239 3.354 1.00 63.72 149 ASN A CA 1
ATOM 1121 C C . ASN A 1 149 ? -30.069 -5.149 2.513 1.00 63.72 149 ASN A C 1
ATOM 1123 O O . ASN A 1 149 ? -30.213 -3.970 2.834 1.00 63.72 149 ASN A O 1
ATOM 1127 N N . ALA A 1 150 ? -29.314 -5.505 1.466 1.00 61.03 150 ALA A N 1
ATOM 1128 C CA . ALA A 1 150 ? -28.594 -4.530 0.647 1.00 61.03 150 ALA A CA 1
ATOM 1129 C C . ALA A 1 150 ? -28.380 -5.029 -0.790 1.00 61.03 150 ALA A C 1
ATOM 1131 O O . ALA A 1 150 ? -27.891 -6.137 -0.995 1.00 61.03 150 ALA A O 1
ATOM 1132 N N . ASP A 1 151 ? -28.674 -4.171 -1.773 1.00 63.50 151 ASP A N 1
ATOM 1133 C CA . ASP A 1 151 ? -28.346 -4.336 -3.201 1.00 63.50 151 ASP A CA 1
ATOM 1134 C C . ASP A 1 151 ? -26.830 -4.155 -3.432 1.00 63.50 151 ASP A C 1
ATOM 1136 O O . ASP A 1 151 ? -26.358 -3.237 -4.100 1.00 63.50 151 ASP A O 1
ATOM 1140 N N . MET A 1 152 ? -26.034 -4.976 -2.749 1.00 64.25 152 MET A N 1
ATOM 1141 C CA . MET A 1 152 ? -24.575 -4.962 -2.791 1.00 64.25 152 MET A CA 1
ATOM 1142 C C . MET A 1 152 ? -24.071 -6.279 -3.373 1.00 64.25 152 MET A C 1
ATOM 1144 O O . MET A 1 152 ? -24.654 -7.343 -3.166 1.00 64.25 152 MET A O 1
ATOM 1148 N N . GLN A 1 153 ? -22.959 -6.202 -4.106 1.00 69.25 153 GLN A N 1
ATOM 1149 C CA . GLN A 1 153 ? -22.299 -7.383 -4.659 1.00 69.25 153 GLN A CA 1
ATOM 1150 C C . GLN A 1 153 ? -21.973 -8.404 -3.553 1.00 69.25 153 GLN A C 1
ATOM 1152 O O . GLN A 1 153 ? -21.619 -7.994 -2.443 1.00 69.25 153 GLN A O 1
ATOM 1157 N N . PRO A 1 154 ? -22.036 -9.719 -3.852 1.00 75.75 154 PRO A N 1
ATOM 1158 C CA . PRO A 1 154 ? -21.720 -10.761 -2.882 1.00 75.75 154 PRO A CA 1
ATOM 1159 C C . PRO A 1 154 ? -20.332 -10.534 -2.269 1.00 75.75 154 PRO A C 1
ATOM 1161 O O . PRO A 1 154 ? -19.353 -10.216 -2.960 1.00 75.75 154 PRO A O 1
ATOM 1164 N N . ILE A 1 155 ? -20.245 -10.686 -0.948 1.00 78.44 155 ILE A N 1
ATOM 1165 C CA . ILE A 1 155 ? -19.017 -10.470 -0.178 1.00 78.44 155 ILE A CA 1
ATOM 1166 C C . ILE A 1 155 ? -17.951 -11.462 -0.624 1.00 78.44 155 ILE A C 1
ATOM 1168 O O . ILE A 1 155 ? -16.782 -11.088 -0.696 1.00 78.44 155 ILE A O 1
ATOM 1172 N N . SER A 1 156 ? -18.344 -12.682 -1.001 1.00 82.31 156 SER A N 1
ATOM 1173 C CA . SER A 1 156 ? -17.434 -13.674 -1.580 1.00 82.31 156 SER A CA 1
ATOM 1174 C C . SER A 1 156 ? -16.665 -13.112 -2.782 1.00 82.31 156 SER A C 1
ATOM 1176 O O . SER A 1 156 ? -15.435 -13.137 -2.780 1.00 82.31 156 SER A O 1
ATOM 1178 N N . ALA A 1 157 ? -17.360 -12.495 -3.744 1.00 82.12 157 ALA A N 1
ATOM 1179 C CA . ALA A 1 157 ? -16.755 -11.906 -4.936 1.00 82.12 157 ALA A CA 1
ATOM 1180 C C . ALA A 1 157 ? -15.832 -10.722 -4.608 1.00 82.12 157 ALA A C 1
ATOM 1182 O O . ALA A 1 157 ? -14.766 -10.577 -5.217 1.00 82.12 157 ALA A O 1
ATOM 1183 N N . THR A 1 158 ? -16.216 -9.898 -3.630 1.00 85.62 158 THR A N 1
ATOM 1184 C CA . THR A 1 158 ? -15.388 -8.778 -3.162 1.00 85.62 158 THR A CA 1
ATOM 1185 C C . THR A 1 158 ? -14.117 -9.292 -2.489 1.00 85.62 158 THR A C 1
ATOM 1187 O O . THR A 1 158 ? -13.023 -8.838 -2.814 1.00 85.62 158 THR A O 1
ATOM 1190 N N . MET A 1 159 ? -14.232 -10.297 -1.623 1.00 87.38 159 MET A N 1
ATOM 1191 C CA . MET A 1 159 ? -13.099 -10.914 -0.932 1.00 87.38 159 MET A CA 1
ATOM 1192 C C . MET A 1 159 ? -12.146 -11.618 -1.899 1.00 87.38 159 MET A C 1
ATOM 1194 O O . MET A 1 159 ? -10.935 -11.459 -1.773 1.00 87.38 159 MET A O 1
ATOM 1198 N N . GLY A 1 160 ? -12.650 -12.327 -2.914 1.00 88.19 160 GLY A N 1
ATOM 1199 C CA . GLY A 1 160 ? -11.790 -12.903 -3.948 1.00 88.19 160 GLY A CA 1
ATOM 1200 C C . GLY A 1 160 ? -11.096 -11.847 -4.807 1.00 88.19 160 GLY A C 1
ATOM 1201 O O . GLY A 1 160 ? -9.940 -12.036 -5.183 1.00 88.19 160 GLY A O 1
ATOM 1202 N N . ASN A 1 161 ? -11.753 -10.716 -5.091 1.00 90.00 161 ASN A N 1
ATOM 1203 C CA . ASN A 1 161 ? -11.104 -9.577 -5.750 1.00 90.00 161 ASN A CA 1
ATOM 1204 C C . ASN A 1 161 ? -9.995 -8.980 -4.877 1.00 90.00 161 ASN A C 1
ATOM 1206 O O . ASN A 1 161 ? -8.907 -8.708 -5.380 1.00 90.00 161 ASN A O 1
ATOM 1210 N N . VAL A 1 162 ? -10.246 -8.804 -3.579 1.00 90.31 162 VAL A N 1
ATOM 1211 C CA . VAL A 1 162 ? -9.234 -8.327 -2.628 1.00 90.31 162 VAL A CA 1
ATOM 1212 C C . VAL A 1 162 ? -8.064 -9.307 -2.566 1.00 90.31 162 VAL A C 1
ATOM 1214 O O . VAL A 1 162 ? -6.920 -8.883 -2.688 1.00 90.31 162 VAL A O 1
ATOM 1217 N N . ALA A 1 163 ? -8.329 -10.612 -2.478 1.00 90.88 163 ALA A N 1
ATOM 1218 C CA . ALA A 1 163 ? -7.296 -11.643 -2.484 1.00 90.88 163 ALA A CA 1
ATOM 1219 C C . ALA A 1 163 ? -6.470 -11.628 -3.782 1.00 90.88 163 ALA A C 1
ATOM 1221 O O . ALA A 1 163 ? -5.245 -11.695 -3.723 1.00 90.88 163 ALA A O 1
ATOM 1222 N N . TYR A 1 164 ? -7.114 -11.471 -4.946 1.00 93.38 164 TYR A N 1
ATOM 1223 C CA . TYR A 1 164 ? -6.430 -11.305 -6.234 1.00 93.38 164 TYR A CA 1
ATOM 1224 C C . TYR A 1 164 ? -5.457 -10.123 -6.211 1.00 93.38 164 TYR A C 1
ATOM 1226 O O . TYR A 1 164 ? -4.285 -10.275 -6.558 1.00 93.38 164 TYR A O 1
ATOM 1234 N N . TRP A 1 165 ? -5.937 -8.949 -5.789 1.00 91.81 165 TRP A N 1
ATOM 1235 C CA . TRP A 1 165 ? -5.115 -7.743 -5.722 1.00 91.81 165 TRP A CA 1
ATOM 1236 C C . TRP A 1 165 ? -3.989 -7.876 -4.701 1.00 91.81 165 TRP A C 1
ATOM 1238 O O . TRP A 1 165 ? -2.884 -7.432 -4.984 1.00 91.81 165 TRP A O 1
ATOM 1248 N N . LEU A 1 166 ? -4.237 -8.529 -3.564 1.00 89.38 166 LEU A N 1
ATOM 1249 C CA . LEU A 1 166 ? -3.235 -8.776 -2.529 1.00 89.38 166 LEU A CA 1
ATOM 1250 C C . LEU A 1 166 ? -2.123 -9.696 -3.043 1.00 89.38 166 LEU A C 1
ATOM 1252 O O . LEU A 1 166 ? -0.948 -9.383 -2.873 1.00 89.38 166 LEU A O 1
ATOM 1256 N N . VAL A 1 167 ? -2.470 -10.783 -3.740 1.00 92.06 167 VAL A N 1
ATOM 1257 C CA . VAL A 1 167 ? -1.476 -11.662 -4.377 1.00 92.06 167 VAL A CA 1
ATOM 1258 C C . VAL A 1 167 ? -0.670 -10.894 -5.423 1.00 92.06 167 VAL A C 1
ATOM 1260 O O . VAL A 1 167 ? 0.555 -10.966 -5.427 1.00 92.06 167 VAL A O 1
ATOM 1263 N N . LEU A 1 168 ? -1.329 -10.126 -6.294 1.00 90.00 168 LEU A N 1
ATOM 1264 C CA . LEU A 1 168 ? -0.637 -9.352 -7.326 1.00 90.00 168 LEU A CA 1
ATOM 1265 C C . LEU A 1 168 ? 0.291 -8.295 -6.705 1.00 90.00 168 LEU A C 1
ATOM 1267 O O . LEU A 1 168 ? 1.425 -8.136 -7.152 1.00 90.00 168 LEU A O 1
ATOM 1271 N N . LEU A 1 169 ? -0.156 -7.639 -5.633 1.00 87.06 169 LEU A N 1
ATOM 1272 C CA . LEU A 1 169 ? 0.629 -6.693 -4.844 1.00 87.06 169 LEU A CA 1
ATOM 1273 C C . LEU A 1 169 ? 1.834 -7.365 -4.169 1.00 87.06 169 LEU A C 1
ATOM 1275 O O . LEU A 1 169 ? 2.906 -6.775 -4.146 1.00 87.06 169 LEU A O 1
ATOM 1279 N N . LEU A 1 170 ? 1.704 -8.607 -3.696 1.00 86.56 170 LEU A N 1
ATOM 1280 C CA . LEU A 1 170 ? 2.813 -9.375 -3.120 1.00 86.56 170 LEU A CA 1
ATOM 1281 C C . LEU A 1 170 ? 3.882 -9.745 -4.164 1.00 86.56 170 LEU A C 1
ATOM 1283 O O . LEU A 1 170 ? 5.068 -9.803 -3.846 1.00 86.56 170 LEU A O 1
ATOM 1287 N N . PHE A 1 171 ? 3.481 -9.971 -5.417 1.00 90.38 171 PHE A N 1
ATOM 1288 C CA . PHE A 1 171 ? 4.400 -10.257 -6.525 1.00 90.38 171 PHE A CA 1
ATOM 1289 C C . PHE A 1 171 ? 4.991 -9.001 -7.174 1.00 90.38 171 PHE A C 1
ATOM 1291 O O . PHE A 1 171 ? 6.047 -9.075 -7.805 1.00 90.38 171 PHE A O 1
ATOM 1298 N N . LEU A 1 172 ? 4.338 -7.849 -7.032 1.00 88.62 172 LEU A N 1
ATOM 1299 C CA . LEU A 1 172 ? 4.776 -6.582 -7.610 1.00 88.62 172 LEU A CA 1
ATOM 1300 C C . LEU A 1 172 ? 6.239 -6.221 -7.255 1.00 88.62 172 LEU A C 1
ATOM 1302 O O . LEU A 1 172 ? 6.981 -5.881 -8.176 1.00 88.62 172 LEU A O 1
ATOM 1306 N N . PRO A 1 173 ? 6.724 -6.390 -6.008 1.00 85.69 173 PRO A N 1
ATOM 1307 C CA . PRO A 1 173 ? 8.137 -6.231 -5.663 1.00 85.69 173 PRO A CA 1
ATOM 1308 C C . PRO A 1 173 ? 9.078 -7.149 -6.441 1.00 85.69 173 PRO A C 1
ATOM 1310 O O . PRO A 1 173 ? 10.137 -6.705 -6.870 1.00 85.69 173 PRO A O 1
ATOM 1313 N N . ALA A 1 174 ? 8.699 -8.410 -6.664 1.00 88.62 174 ALA A N 1
ATOM 1314 C CA . ALA A 1 174 ? 9.507 -9.343 -7.447 1.00 88.62 174 ALA A CA 1
ATOM 1315 C C . ALA A 1 174 ? 9.573 -8.922 -8.926 1.00 88.62 174 ALA A C 1
ATOM 1317 O O . ALA A 1 174 ? 10.634 -8.993 -9.544 1.00 88.62 174 ALA A O 1
ATOM 1318 N N . ILE A 1 175 ? 8.459 -8.425 -9.478 1.00 90.44 175 ILE A N 1
ATOM 1319 C CA . ILE A 1 175 ? 8.383 -7.908 -10.853 1.00 90.44 175 ILE A CA 1
ATOM 1320 C C . ILE A 1 175 ? 9.246 -6.646 -11.001 1.00 90.44 175 ILE A C 1
ATOM 1322 O O . ILE A 1 175 ? 10.063 -6.559 -11.917 1.00 90.44 175 ILE A O 1
ATOM 1326 N N . VAL A 1 176 ? 9.112 -5.684 -10.084 1.00 88.62 176 VAL A N 1
ATOM 1327 C CA . VAL A 1 176 ? 9.935 -4.462 -10.063 1.00 88.62 176 VAL A CA 1
ATOM 1328 C C . VAL A 1 176 ? 11.410 -4.801 -9.820 1.00 88.62 176 VAL A C 1
ATOM 1330 O O . VAL A 1 176 ? 12.290 -4.219 -10.455 1.00 88.62 176 VAL A O 1
ATOM 1333 N N . GLY A 1 177 ? 11.684 -5.802 -8.983 1.00 87.44 177 GLY A N 1
ATOM 1334 C CA . GLY A 1 177 ? 13.020 -6.339 -8.749 1.00 87.44 177 GLY A CA 1
ATOM 1335 C C . GLY A 1 177 ? 13.661 -6.942 -9.982 1.00 87.44 177 GLY A C 1
ATOM 1336 O O . GLY A 1 177 ? 14.831 -6.669 -10.248 1.00 87.44 177 GLY A O 1
ATOM 1337 N N . ALA A 1 178 ? 12.894 -7.663 -10.796 1.00 89.44 178 ALA A N 1
ATOM 1338 C CA . ALA A 1 178 ? 13.373 -8.154 -12.082 1.00 89.44 178 ALA A CA 1
ATOM 1339 C C . ALA A 1 178 ? 13.693 -7.018 -13.069 1.00 89.44 178 ALA A C 1
ATOM 1341 O O . ALA A 1 178 ? 14.646 -7.140 -13.837 1.00 89.44 178 ALA A O 1
ATOM 1342 N N . LEU A 1 179 ? 12.968 -5.892 -13.013 1.00 88.69 179 LEU A N 1
ATOM 1343 C CA . LEU A 1 179 ? 13.276 -4.698 -13.813 1.00 88.69 179 LEU A CA 1
ATOM 1344 C C . LEU A 1 179 ? 14.544 -3.962 -13.343 1.00 88.69 179 LEU A C 1
ATOM 1346 O O . LEU A 1 179 ? 15.105 -3.183 -14.114 1.00 88.69 179 LEU A O 1
ATOM 1350 N N . GLN A 1 180 ? 15.014 -4.219 -12.114 1.00 83.62 180 GLN A N 1
ATOM 1351 C CA . GLN A 1 180 ? 16.184 -3.580 -11.493 1.00 83.62 180 GLN A CA 1
ATOM 1352 C C . GLN A 1 180 ? 16.161 -2.047 -11.617 1.00 83.62 180 GLN A C 1
ATOM 1354 O O . GLN A 1 180 ? 17.172 -1.409 -11.930 1.00 83.62 180 GLN A O 1
ATOM 1359 N N . ILE A 1 181 ? 14.989 -1.443 -11.392 1.00 80.19 181 ILE A N 1
ATOM 1360 C CA . ILE A 1 181 ? 14.858 0.015 -11.356 1.00 80.19 181 ILE A CA 1
ATOM 1361 C C . ILE A 1 181 ? 15.439 0.495 -10.024 1.00 80.19 181 ILE A C 1
ATOM 1363 O O . ILE A 1 181 ? 14.799 0.414 -8.972 1.00 80.19 181 ILE A O 1
ATOM 1367 N N . HIS A 1 182 ? 16.688 0.951 -10.070 1.00 75.38 182 HIS A N 1
ATOM 1368 C CA . HIS A 1 182 ? 17.400 1.491 -8.916 1.00 75.38 182 HIS A CA 1
ATOM 1369 C C . HIS A 1 182 ? 16.592 2.656 -8.313 1.00 75.38 182 HIS A C 1
ATOM 1371 O O . HIS A 1 182 ? 16.123 3.527 -9.042 1.00 75.38 182 HIS A O 1
ATOM 1377 N N . GLY A 1 183 ? 16.389 2.642 -6.992 1.00 74.94 183 GLY A N 1
ATOM 1378 C CA . GLY A 1 183 ? 15.628 3.661 -6.251 1.00 74.94 183 GLY A CA 1
ATOM 1379 C C . GLY A 1 183 ? 14.156 3.329 -5.969 1.00 74.94 183 GLY A C 1
ATOM 1380 O O . GLY A 1 183 ? 13.603 3.852 -5.008 1.00 74.94 183 GLY A O 1
ATOM 1381 N N . LEU A 1 184 ? 13.521 2.423 -6.725 1.00 76.81 184 LEU A N 1
ATOM 1382 C CA . LEU A 1 184 ? 12.150 1.969 -6.417 1.00 76.81 184 LEU A CA 1
ATOM 1383 C C . LEU A 1 184 ? 12.116 0.747 -5.496 1.00 76.81 184 LEU A C 1
ATOM 1385 O O . LEU A 1 184 ? 11.098 0.470 -4.875 1.00 76.81 184 LEU A O 1
ATOM 1389 N N . MET A 1 185 ? 13.227 0.019 -5.413 1.00 76.44 185 MET A N 1
ATOM 1390 C CA . MET A 1 185 ? 13.336 -1.238 -4.675 1.00 76.44 185 MET A CA 1
ATOM 1391 C C . MET A 1 185 ? 13.164 -1.049 -3.169 1.00 76.44 185 MET A C 1
ATOM 1393 O O . MET A 1 185 ? 12.411 -1.793 -2.558 1.00 76.44 185 MET A O 1
ATOM 1397 N N . GLU A 1 186 ? 13.831 -0.053 -2.585 1.00 83.00 186 GLU A N 1
ATOM 1398 C CA . GLU A 1 186 ? 13.881 0.162 -1.132 1.00 83.00 186 GLU A CA 1
ATOM 1399 C C . GLU A 1 186 ? 12.509 0.456 -0.503 1.00 83.00 186 GLU A C 1
ATOM 1401 O O . GLU A 1 186 ? 12.138 -0.236 0.447 1.00 83.00 186 GLU A O 1
ATOM 1406 N N . PRO A 1 187 ? 11.698 1.400 -1.025 1.00 80.88 187 PRO A N 1
ATOM 1407 C CA . PRO A 1 187 ? 10.357 1.618 -0.485 1.00 80.88 187 PRO A CA 1
ATOM 1408 C C . PRO A 1 187 ? 9.464 0.384 -0.644 1.00 80.88 187 PRO A C 1
ATOM 1410 O O . PRO A 1 187 ? 8.685 0.046 0.244 1.00 80.88 187 PRO A O 1
ATOM 1413 N N . LEU A 1 188 ? 9.591 -0.318 -1.771 1.00 77.12 188 LEU A N 1
ATOM 1414 C CA . LEU A 1 188 ? 8.729 -1.439 -2.128 1.00 77.12 188 LEU A CA 1
ATOM 1415 C C . LEU A 1 188 ? 9.033 -2.689 -1.289 1.00 77.12 188 LEU A C 1
ATOM 1417 O O . LEU A 1 188 ? 8.112 -3.355 -0.809 1.00 77.12 188 LEU A O 1
ATOM 1421 N N . THR A 1 189 ? 10.316 -2.995 -1.063 1.00 78.69 189 THR A N 1
ATOM 1422 C CA . THR A 1 189 ? 10.743 -4.069 -0.155 1.00 78.69 189 THR A CA 1
ATOM 1423 C C . THR A 1 189 ? 10.386 -3.734 1.288 1.00 78.69 189 THR A C 1
ATOM 1425 O O . THR A 1 189 ? 9.915 -4.620 1.999 1.00 78.69 189 THR A O 1
ATOM 1428 N N . GLY A 1 190 ? 10.508 -2.463 1.689 1.00 84.50 190 GLY A N 1
ATOM 1429 C CA . GLY A 1 190 ? 10.038 -1.966 2.982 1.00 84.50 190 GLY A CA 1
ATOM 1430 C C . GLY A 1 190 ? 8.553 -2.251 3.200 1.00 84.50 190 GLY A C 1
ATOM 1431 O O . GLY A 1 190 ? 8.200 -2.957 4.141 1.00 84.50 190 GLY A O 1
ATOM 1432 N N . MET A 1 191 ? 7.688 -1.810 2.279 1.00 82.75 191 MET A N 1
ATOM 1433 C CA . MET A 1 191 ? 6.240 -2.051 2.363 1.00 82.75 191 MET A CA 1
ATOM 1434 C C . MET A 1 191 ? 5.891 -3.544 2.386 1.00 82.75 191 MET A C 1
ATOM 1436 O O . MET A 1 191 ? 5.007 -3.961 3.128 1.00 82.75 191 MET A O 1
ATOM 1440 N N . THR A 1 192 ? 6.598 -4.365 1.607 1.00 79.94 192 THR A N 1
ATOM 1441 C CA . THR A 1 192 ? 6.368 -5.819 1.563 1.00 79.94 192 THR A CA 1
ATOM 1442 C C . THR A 1 192 ? 6.764 -6.492 2.870 1.00 79.94 192 THR A C 1
ATOM 1444 O O . THR A 1 192 ? 6.026 -7.334 3.376 1.00 79.94 192 THR A O 1
ATOM 1447 N N . SER A 1 193 ? 7.907 -6.097 3.434 1.00 84.62 193 SER A N 1
ATOM 1448 C CA . SER A 1 193 ? 8.372 -6.571 4.735 1.00 84.62 193 SER A CA 1
ATOM 1449 C C . SER A 1 193 ? 7.377 -6.202 5.837 1.00 84.62 193 SER A C 1
ATOM 1451 O O . SER A 1 193 ? 6.984 -7.063 6.620 1.00 84.62 193 SER A O 1
ATOM 1453 N N . THR A 1 194 ? 6.873 -4.961 5.834 1.00 83.81 194 THR A N 1
ATOM 1454 C CA . THR A 1 194 ? 5.820 -4.521 6.759 1.00 83.81 194 THR A CA 1
ATOM 1455 C C . THR A 1 194 ? 4.539 -5.339 6.588 1.00 83.81 194 THR A C 1
ATOM 1457 O O . THR A 1 194 ? 3.994 -5.824 7.574 1.00 83.81 194 THR A O 1
ATOM 1460 N N . LEU A 1 195 ? 4.073 -5.561 5.354 1.00 81.12 195 LEU A N 1
ATOM 1461 C CA . LEU A 1 195 ? 2.872 -6.362 5.085 1.00 81.12 195 LEU A CA 1
ATOM 1462 C C . LEU A 1 195 ? 3.015 -7.819 5.546 1.00 81.12 195 LEU A C 1
ATOM 1464 O O . LEU A 1 195 ? 2.081 -8.373 6.124 1.00 81.12 195 LEU A O 1
ATOM 1468 N N . LEU A 1 196 ? 4.178 -8.436 5.325 1.00 83.94 196 LEU A N 1
ATOM 1469 C CA . LEU A 1 196 ? 4.466 -9.786 5.814 1.00 83.94 196 LEU A CA 1
ATOM 1470 C C . LEU A 1 196 ? 4.586 -9.827 7.345 1.00 83.94 196 LEU A C 1
ATOM 1472 O O . LEU A 1 196 ? 4.130 -10.790 7.955 1.00 83.94 196 LEU A O 1
ATOM 1476 N N . GLY A 1 197 ? 5.131 -8.779 7.967 1.00 84.94 197 GLY A N 1
ATOM 1477 C CA . GLY A 1 197 ? 5.192 -8.624 9.423 1.00 84.94 197 GLY A CA 1
ATOM 1478 C C . GLY A 1 197 ? 3.821 -8.444 10.083 1.00 84.94 197 GLY A C 1
ATOM 1479 O O . GLY A 1 197 ? 3.630 -8.867 11.219 1.00 84.94 197 GLY A O 1
ATOM 1480 N N . ILE A 1 198 ? 2.834 -7.901 9.360 1.00 84.81 198 ILE A N 1
ATOM 1481 C CA . ILE A 1 198 ? 1.450 -7.789 9.845 1.00 84.81 198 ILE A CA 1
ATOM 1482 C C . ILE A 1 198 ? 0.766 -9.162 9.912 1.00 84.81 198 ILE A C 1
ATOM 1484 O O . ILE A 1 198 ? -0.115 -9.343 10.743 1.00 84.81 198 ILE A O 1
ATOM 1488 N N . LEU A 1 199 ? 1.148 -10.153 9.094 1.00 88.12 199 LEU A N 1
ATOM 1489 C CA . LEU A 1 199 ? 0.453 -11.452 9.049 1.00 88.12 199 LEU A CA 1
ATOM 1490 C C . LEU A 1 199 ? 0.438 -12.193 10.408 1.00 88.12 199 LEU A C 1
ATOM 1492 O O . LEU A 1 199 ? -0.646 -12.580 10.853 1.00 88.12 199 LEU A O 1
ATOM 1496 N N . PRO A 1 200 ? 1.583 -12.384 11.095 1.00 90.12 200 PRO A N 1
ATOM 1497 C CA . PRO A 1 200 ? 1.612 -12.978 12.434 1.00 90.12 200 PRO A CA 1
ATOM 1498 C C . PRO A 1 200 ? 0.839 -12.146 13.468 1.00 90.12 200 PRO A C 1
ATOM 1500 O O . PRO A 1 200 ? 0.074 -12.691 14.266 1.00 90.12 200 PRO A O 1
ATOM 1503 N N . ASN A 1 201 ? 0.994 -10.823 13.414 1.00 92.06 201 ASN A N 1
ATOM 1504 C CA . ASN A 1 201 ? 0.348 -9.871 14.318 1.00 92.06 201 ASN A CA 1
ATOM 1505 C C . ASN A 1 201 ? -1.178 -9.870 14.154 1.00 92.06 201 ASN A C 1
ATOM 1507 O O . ASN A 1 201 ? -1.920 -9.831 15.131 1.00 92.06 201 ASN A O 1
ATOM 1511 N N . LEU A 1 202 ? -1.662 -10.003 12.918 1.00 91.62 202 LEU A N 1
ATOM 1512 C CA . LEU A 1 202 ? -3.077 -10.130 12.590 1.00 91.62 202 LEU A CA 1
ATOM 1513 C C . LEU A 1 202 ? -3.685 -11.367 13.240 1.00 91.62 202 LEU A C 1
ATOM 1515 O O . LEU A 1 202 ? -4.778 -11.291 13.795 1.00 91.62 202 LEU A O 1
ATOM 1519 N N . PHE A 1 203 ? -2.974 -12.492 13.212 1.00 91.38 203 PHE A N 1
ATOM 1520 C CA . PHE A 1 203 ? -3.430 -13.702 13.884 1.00 91.38 203 PHE A CA 1
ATOM 1521 C C . PHE A 1 203 ? -3.555 -13.493 15.402 1.00 91.38 203 PHE A C 1
ATOM 1523 O O . PHE A 1 203 ? -4.589 -13.835 15.981 1.00 91.38 203 PHE A O 1
ATOM 1530 N N . ALA A 1 204 ? -2.552 -12.874 16.036 1.00 93.25 204 ALA A N 1
ATOM 1531 C CA . ALA A 1 204 ? -2.592 -12.549 17.463 1.00 93.25 204 ALA A CA 1
ATOM 1532 C C . ALA A 1 204 ? -3.748 -11.589 17.808 1.00 93.25 204 ALA A C 1
ATOM 1534 O O . ALA A 1 204 ? -4.525 -11.860 18.723 1.00 93.25 204 ALA A O 1
ATOM 1535 N N . ALA A 1 205 ? -3.916 -10.517 17.031 1.00 94.31 205 ALA A N 1
ATOM 1536 C CA . ALA A 1 205 ? -4.983 -9.534 17.196 1.00 94.31 205 ALA A CA 1
ATOM 1537 C C . ALA A 1 205 ? -6.382 -10.159 17.072 1.00 94.31 205 ALA A C 1
ATOM 1539 O O . ALA A 1 205 ? -7.255 -9.910 17.906 1.00 94.31 205 ALA A O 1
ATOM 1540 N N . VAL A 1 206 ? -6.594 -11.012 16.062 1.00 94.81 206 VAL A N 1
ATOM 1541 C CA . VAL A 1 206 ? -7.861 -11.735 15.866 1.00 94.81 206 VAL A CA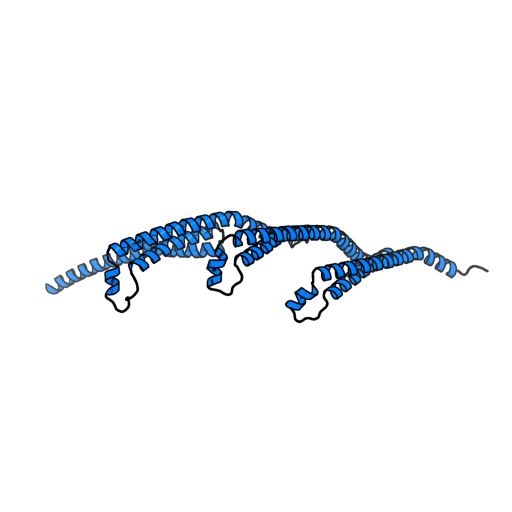 1
ATOM 1542 C C . VAL A 1 206 ? -8.141 -12.659 17.047 1.00 94.81 206 VAL A C 1
ATOM 1544 O O . VAL A 1 206 ? -9.264 -12.676 17.553 1.00 94.81 206 VAL A O 1
ATOM 1547 N N . LEU A 1 207 ? -7.132 -13.392 17.522 1.00 96.94 207 LEU A N 1
ATOM 1548 C CA . LEU A 1 207 ? -7.278 -14.283 18.669 1.00 96.94 207 LEU A CA 1
ATOM 1549 C C . LEU A 1 207 ? -7.681 -13.507 19.934 1.00 96.94 207 LEU A C 1
ATOM 1551 O O . LEU A 1 207 ? -8.658 -13.874 20.589 1.00 96.94 207 LEU A O 1
ATOM 1555 N N . ILE A 1 208 ? -6.987 -12.406 20.238 1.00 95.38 208 ILE A N 1
ATOM 1556 C CA . ILE A 1 208 ? -7.284 -11.534 21.387 1.00 95.38 208 ILE A CA 1
ATOM 1557 C C . ILE A 1 208 ? -8.700 -10.955 21.276 1.00 95.38 208 ILE A C 1
ATOM 1559 O O . ILE A 1 208 ? -9.478 -11.033 22.230 1.00 95.38 208 ILE A O 1
ATOM 1563 N N . GLY A 1 209 ? -9.059 -10.426 20.103 1.00 96.44 209 GLY A N 1
ATOM 1564 C CA . GLY A 1 209 ? -10.372 -9.836 19.852 1.00 96.44 209 GLY A CA 1
ATOM 1565 C C . GLY A 1 209 ? -11.515 -10.836 20.038 1.00 96.44 209 GLY A C 1
ATOM 1566 O O . GLY A 1 209 ? -12.508 -10.525 20.698 1.00 96.44 209 GLY A O 1
ATOM 1567 N N . VAL A 1 210 ? -11.368 -12.059 19.516 1.00 97.31 210 VAL A N 1
ATOM 1568 C CA . VAL A 1 210 ? -12.374 -13.122 19.667 1.00 97.31 210 VAL A CA 1
ATOM 1569 C C . VAL A 1 210 ? -12.518 -13.528 21.131 1.00 97.31 210 VAL A C 1
ATOM 1571 O O . VAL A 1 210 ? -13.640 -13.584 21.639 1.00 97.31 210 VAL A O 1
ATOM 1574 N N . VAL A 1 211 ? -11.404 -13.776 21.826 1.00 97.31 211 VAL A N 1
ATOM 1575 C CA . VAL A 1 211 ? -11.425 -14.199 23.232 1.00 97.31 211 VAL A CA 1
ATOM 1576 C C . VAL A 1 211 ? -12.082 -13.135 24.109 1.00 97.31 211 VAL A C 1
ATOM 1578 O O . VAL A 1 211 ? -13.018 -13.446 24.849 1.00 97.31 211 VAL A O 1
ATOM 1581 N N . GLY A 1 212 ? -11.667 -11.872 24.004 1.00 96.44 212 GLY A N 1
ATOM 1582 C CA . GLY A 1 212 ? -12.251 -10.832 24.845 1.00 96.44 212 GLY A CA 1
ATOM 1583 C C . GLY A 1 212 ? -13.686 -10.465 24.458 1.00 96.44 212 GLY A C 1
ATOM 1584 O O . GLY A 1 212 ? -14.469 -10.125 25.343 1.00 96.44 212 GLY A O 1
ATOM 1585 N N . TRP A 1 213 ? -14.107 -10.647 23.199 1.00 96.44 213 TRP A N 1
ATOM 1586 C CA . TRP A 1 213 ? -15.526 -10.535 22.832 1.00 96.44 213 TRP A CA 1
ATOM 1587 C C . TRP A 1 213 ? -16.392 -11.598 23.518 1.00 96.44 213 TRP A C 1
ATOM 1589 O O . TRP A 1 213 ? -17.467 -11.279 24.039 1.00 96.44 213 TRP A O 1
ATOM 1599 N N . VAL A 1 214 ? -15.922 -12.851 23.564 1.00 97.62 214 VAL A N 1
ATOM 1600 C CA . VAL A 1 214 ? -16.618 -13.937 24.272 1.00 97.62 214 VAL A CA 1
ATOM 1601 C C . VAL A 1 214 ? -16.735 -13.614 25.763 1.00 97.62 214 VAL A C 1
ATOM 1603 O O . VAL A 1 214 ? -17.832 -13.710 26.320 1.00 97.62 214 VAL A O 1
ATOM 1606 N N . ILE A 1 215 ? -15.643 -13.163 26.392 1.00 96.88 215 ILE A N 1
ATOM 1607 C CA . ILE A 1 215 ? -15.627 -12.766 27.810 1.00 96.88 215 ILE A CA 1
ATOM 1608 C C . ILE A 1 215 ? -16.593 -11.601 28.056 1.00 96.88 215 ILE A C 1
ATOM 1610 O O . ILE A 1 215 ? -17.444 -11.684 28.942 1.00 96.88 215 ILE A O 1
ATOM 1614 N N . ALA A 1 216 ? -16.533 -10.543 27.243 1.00 96.75 216 ALA A N 1
ATOM 1615 C CA . ALA A 1 216 ? -17.407 -9.381 27.374 1.00 96.75 216 ALA A CA 1
ATOM 1616 C C . ALA A 1 216 ? -18.888 -9.771 27.262 1.00 96.75 216 ALA A C 1
ATOM 1618 O O . ALA A 1 216 ? -19.722 -9.303 28.040 1.00 96.75 216 ALA A O 1
ATOM 1619 N N . LYS A 1 217 ? -19.232 -10.664 26.324 1.00 96.06 217 LYS A N 1
ATOM 1620 C CA . LYS A 1 217 ? -20.604 -11.157 26.149 1.00 96.06 217 LYS A CA 1
ATOM 1621 C C . LYS A 1 217 ? -21.073 -11.986 27.347 1.00 96.06 217 LYS A C 1
ATOM 1623 O O . LYS A 1 217 ? -22.219 -11.825 27.772 1.00 96.06 217 LYS A O 1
ATOM 1628 N N . ALA A 1 218 ? -20.205 -12.833 27.899 1.00 96.06 218 ALA A N 1
ATOM 1629 C CA . ALA A 1 218 ? -20.507 -13.608 29.098 1.00 96.06 218 ALA A CA 1
ATOM 1630 C C . ALA A 1 218 ? -20.768 -12.689 30.301 1.00 96.06 218 ALA A C 1
ATOM 1632 O O . ALA A 1 218 ? -21.809 -12.808 30.949 1.00 96.06 218 ALA A O 1
ATOM 1633 N N . VAL A 1 219 ? -19.884 -11.713 30.543 1.00 96.81 219 VAL A N 1
ATOM 1634 C CA . VAL A 1 219 ? -20.034 -10.754 31.647 1.00 96.81 219 VAL A CA 1
ATOM 1635 C C . VAL A 1 219 ? -21.272 -9.883 31.466 1.00 96.81 219 VAL A C 1
ATOM 1637 O O . VAL A 1 219 ? -22.016 -9.699 32.424 1.00 96.81 219 VAL A O 1
ATOM 1640 N N . ARG A 1 220 ? -21.562 -9.410 30.247 1.00 96.62 220 ARG A N 1
ATOM 1641 C CA . ARG A 1 220 ? -22.803 -8.682 29.942 1.00 96.62 220 ARG A CA 1
ATOM 1642 C C . ARG A 1 220 ? -24.036 -9.461 30.380 1.00 96.62 220 ARG A C 1
ATOM 1644 O O . ARG A 1 220 ? -24.893 -8.906 31.060 1.00 96.62 220 ARG A O 1
ATOM 1651 N N . GLY A 1 221 ? -24.124 -10.730 29.977 1.00 94.69 221 GLY A N 1
ATOM 1652 C CA . GLY A 1 221 ? -25.246 -11.597 30.331 1.00 94.69 221 GLY A CA 1
ATOM 1653 C C . GLY A 1 221 ? -25.361 -11.783 31.841 1.00 94.69 221 GLY A C 1
ATOM 1654 O O . GLY A 1 221 ? -26.455 -11.674 32.391 1.00 94.69 221 GLY A O 1
ATOM 1655 N N . LEU A 1 222 ? -24.225 -11.983 32.514 1.00 95.62 222 LEU A N 1
ATOM 1656 C CA . LEU A 1 222 ? -24.170 -12.121 33.965 1.00 95.62 222 LEU A CA 1
ATOM 1657 C C . LEU A 1 222 ? -24.664 -10.846 34.663 1.00 95.62 222 LEU A C 1
ATOM 1659 O O . LEU A 1 222 ? -25.606 -10.903 35.445 1.00 95.62 222 LEU A O 1
ATOM 1663 N N . VAL A 1 223 ? -24.099 -9.686 34.322 1.00 95.25 223 VAL A N 1
ATOM 1664 C CA . VAL A 1 223 ? -24.448 -8.391 34.924 1.00 95.25 223 VAL A CA 1
ATOM 1665 C C . VAL A 1 223 ? -25.911 -8.033 34.662 1.00 95.25 223 VAL A C 1
ATOM 1667 O O . VAL A 1 223 ? -26.608 -7.632 35.591 1.00 95.25 223 VAL A O 1
ATOM 1670 N N . THR A 1 224 ? -26.415 -8.232 33.439 1.00 93.56 224 THR A N 1
ATOM 1671 C CA . THR A 1 224 ? -27.834 -7.994 33.132 1.00 93.56 224 THR A CA 1
ATOM 1672 C C . THR A 1 224 ? -28.746 -8.898 33.956 1.00 93.56 224 THR A C 1
ATOM 1674 O O . THR A 1 224 ? -29.708 -8.402 34.538 1.00 93.56 224 THR A O 1
ATOM 1677 N N . ASN A 1 225 ? -28.442 -10.194 34.060 1.00 93.62 225 ASN A N 1
ATOM 1678 C CA . ASN A 1 225 ? -29.271 -11.126 34.824 1.00 93.62 225 ASN A CA 1
ATOM 1679 C C . ASN A 1 225 ? -29.254 -10.813 36.326 1.00 93.62 225 ASN A C 1
ATOM 1681 O O . ASN A 1 225 ? -30.306 -10.845 36.962 1.00 93.62 225 ASN A O 1
ATOM 1685 N N . LEU A 1 226 ? -28.092 -10.464 36.886 1.00 93.88 226 LEU A N 1
ATOM 1686 C CA . LEU A 1 226 ? -27.970 -10.103 38.299 1.00 93.88 226 LEU A CA 1
ATOM 1687 C C . LEU A 1 226 ? -28.719 -8.802 38.621 1.00 93.88 226 LEU A C 1
ATOM 1689 O O . LEU A 1 226 ? -29.456 -8.757 39.602 1.00 93.88 226 LEU A O 1
ATOM 1693 N N . LEU A 1 227 ? -28.599 -7.771 37.778 1.00 91.44 227 LEU A N 1
ATOM 1694 C CA . LEU A 1 227 ? -29.321 -6.501 37.952 1.00 91.44 227 LEU A CA 1
ATOM 1695 C C . LEU A 1 227 ? -30.838 -6.644 37.757 1.00 91.44 227 LEU A C 1
ATOM 1697 O O . LEU A 1 227 ? -31.622 -5.960 38.416 1.00 91.44 227 LEU A O 1
ATOM 1701 N N . ALA A 1 228 ? -31.265 -7.531 36.856 1.00 88.06 228 ALA A N 1
ATOM 1702 C CA . ALA A 1 228 ? -32.677 -7.849 36.681 1.00 88.06 228 ALA A CA 1
ATOM 1703 C C . ALA A 1 228 ? -33.231 -8.596 37.908 1.00 88.06 228 ALA A C 1
ATOM 1705 O O . ALA A 1 228 ? -34.322 -8.275 38.386 1.00 88.06 228 ALA A O 1
ATOM 1706 N N . ALA A 1 229 ? -32.465 -9.548 38.457 1.00 88.19 229 ALA A N 1
ATOM 1707 C CA . ALA A 1 229 ? -32.852 -10.332 39.630 1.00 88.19 229 ALA A CA 1
ATOM 1708 C C . ALA A 1 229 ? -32.980 -9.483 40.906 1.00 88.19 229 ALA A C 1
ATOM 1710 O O . ALA A 1 229 ? -33.882 -9.719 41.707 1.00 88.19 229 ALA A O 1
ATOM 1711 N N . THR A 1 230 ? -32.139 -8.458 41.077 1.00 88.25 230 THR A N 1
ATOM 1712 C CA . THR A 1 230 ? -32.223 -7.520 42.212 1.00 88.25 230 THR A CA 1
ATOM 1713 C C . THR A 1 230 ? -33.374 -6.516 42.092 1.00 88.25 230 THR A C 1
ATOM 1715 O O . THR A 1 230 ? -33.625 -5.752 43.021 1.00 88.25 230 THR A O 1
ATOM 1718 N N . GLY A 1 231 ? -34.120 -6.524 40.981 1.00 82.31 231 GLY A N 1
ATOM 1719 C CA . GLY A 1 231 ? -35.314 -5.700 40.809 1.00 82.31 231 GLY A CA 1
ATOM 1720 C C . GLY A 1 231 ? -35.034 -4.231 40.488 1.00 82.31 231 GLY A C 1
ATOM 1721 O O . GLY A 1 231 ? -35.954 -3.421 40.571 1.00 82.31 231 GLY A O 1
ATOM 1722 N N . VAL A 1 232 ? -33.812 -3.881 40.068 1.00 81.81 232 VAL A N 1
ATOM 1723 C CA . VAL A 1 232 ? -33.439 -2.510 39.656 1.00 81.81 232 VAL A CA 1
ATOM 1724 C C . VAL A 1 232 ? -34.309 -2.020 38.488 1.00 81.81 232 VAL A C 1
ATOM 1726 O O . VAL A 1 232 ? -34.619 -0.835 38.379 1.00 81.81 232 VAL A O 1
ATOM 1729 N N . ASP A 1 233 ? -34.811 -2.947 37.672 1.00 80.75 233 ASP A N 1
ATOM 1730 C CA . ASP A 1 233 ? -35.748 -2.661 36.580 1.00 80.75 233 ASP A CA 1
ATOM 1731 C C . ASP A 1 233 ? -37.092 -2.081 37.049 1.00 80.75 233 ASP A C 1
ATOM 1733 O O . ASP A 1 233 ? -37.769 -1.405 36.278 1.00 80.75 233 ASP A O 1
ATOM 1737 N N . ARG A 1 234 ? -37.483 -2.305 38.310 1.00 75.44 234 ARG A N 1
ATOM 1738 C CA . ARG A 1 234 ? -38.732 -1.775 38.883 1.00 75.44 234 ARG A CA 1
ATOM 1739 C C . ARG A 1 234 ? -38.642 -0.268 39.132 1.00 75.44 234 ARG A C 1
ATOM 1741 O O . ARG A 1 234 ? -39.648 0.425 39.049 1.00 75.44 234 ARG A O 1
ATOM 1748 N N . PHE A 1 235 ? -37.434 0.239 39.389 1.00 69.69 235 PHE A N 1
ATOM 1749 C CA . PHE A 1 235 ? -37.172 1.660 39.625 1.00 69.69 235 PHE A CA 1
ATOM 1750 C C . PHE A 1 235 ? -37.240 2.494 38.336 1.00 69.69 235 PHE A C 1
ATOM 1752 O O . PHE A 1 235 ? -37.613 3.663 38.387 1.00 69.69 235 PHE A O 1
ATOM 1759 N N . SER A 1 236 ? -36.933 1.900 37.173 1.00 65.62 236 SER A N 1
ATOM 1760 C CA . SER A 1 236 ? -36.974 2.615 35.885 1.00 65.62 236 SER A CA 1
ATOM 1761 C C . SER A 1 236 ? -38.396 2.772 35.323 1.00 65.62 236 SER A C 1
ATOM 1763 O O . SER A 1 236 ? -38.657 3.693 34.556 1.00 65.62 236 SER A O 1
ATOM 1765 N N . GLN A 1 237 ? -39.344 1.935 35.759 1.00 66.12 237 GLN A N 1
ATOM 1766 C CA . GLN A 1 237 ? -40.745 1.988 35.317 1.00 66.12 237 GLN A CA 1
ATOM 1767 C C . GLN A 1 237 ? -41.557 3.131 35.954 1.00 66.12 237 GLN A C 1
ATOM 1769 O O . GLN A 1 237 ? -42.642 3.440 35.472 1.00 66.12 237 GLN A O 1
ATOM 1774 N N . GLY A 1 238 ? -41.049 3.759 37.022 1.00 64.56 238 GLY A N 1
ATOM 1775 C CA . GLY A 1 238 ? -41.772 4.786 37.782 1.00 64.56 238 GLY A CA 1
ATOM 1776 C C . GLY A 1 238 ? -41.723 6.209 37.208 1.00 64.56 238 GLY A C 1
ATOM 1777 O O . GLY A 1 238 ? -42.421 7.071 37.727 1.00 64.56 238 GLY A O 1
ATOM 1778 N N . HIS A 1 239 ? -40.915 6.480 36.177 1.00 62.62 239 HIS A N 1
ATOM 1779 C CA . HIS A 1 239 ? -40.761 7.817 35.580 1.00 62.62 239 HIS A CA 1
ATOM 1780 C C . HIS A 1 239 ? -41.106 7.787 34.081 1.00 62.62 239 HIS A C 1
ATOM 1782 O O . HIS A 1 239 ? -40.521 7.003 33.332 1.00 62.62 239 HIS A O 1
ATOM 1788 N N . GLU A 1 240 ? -42.009 8.667 33.623 1.00 61.47 240 GLU A N 1
ATOM 1789 C CA . GLU A 1 240 ? -42.437 8.774 32.209 1.00 61.47 240 GLU A CA 1
ATOM 1790 C C . GLU A 1 240 ? -41.260 8.987 31.235 1.00 61.47 240 GLU A C 1
ATOM 1792 O O . GLU A 1 240 ? -41.299 8.517 30.103 1.00 61.47 240 GLU A O 1
ATOM 1797 N N . SER A 1 241 ? -40.161 9.603 31.686 1.00 63.34 241 SER A N 1
ATOM 1798 C CA . SER A 1 241 ? -38.940 9.830 30.895 1.00 63.34 241 SER A CA 1
ATOM 1799 C C . SER A 1 241 ? -38.053 8.591 30.696 1.00 63.34 241 SER A C 1
ATOM 1801 O O . SER A 1 241 ? -37.122 8.633 29.896 1.00 63.34 241 SER A O 1
ATOM 1803 N N . THR A 1 242 ? -38.304 7.493 31.423 1.00 62.72 242 THR A N 1
ATOM 1804 C CA . THR A 1 242 ? -37.499 6.250 31.375 1.00 62.72 242 THR A CA 1
ATOM 1805 C C . THR A 1 242 ? -38.335 5.024 30.966 1.00 62.72 242 THR A C 1
ATOM 1807 O O . THR A 1 242 ? -37.825 3.901 30.909 1.00 62.72 242 THR A O 1
ATOM 1810 N N . GLN A 1 243 ? -39.612 5.224 30.609 1.00 58.22 243 GLN A N 1
ATOM 1811 C CA . GLN A 1 243 ? -40.488 4.180 30.075 1.00 58.22 243 GLN A CA 1
ATOM 1812 C C . GLN A 1 243 ? -39.919 3.613 28.765 1.00 58.22 243 GLN A C 1
ATOM 1814 O O . GLN A 1 243 ? -39.973 4.235 27.710 1.00 58.22 243 GLN A O 1
ATOM 1819 N N . GLY A 1 244 ? -39.343 2.411 28.847 1.00 67.00 244 GLY A N 1
ATOM 1820 C CA . GLY A 1 244 ? -38.760 1.686 27.712 1.00 67.00 244 GLY A CA 1
ATOM 1821 C C . GLY A 1 244 ? -37.294 1.297 27.901 1.00 67.00 244 GLY A C 1
ATOM 1822 O O . GLY A 1 244 ? -36.817 0.388 27.221 1.00 67.00 244 GLY A O 1
ATOM 1823 N N . VAL A 1 245 ? -36.586 1.903 28.861 1.00 71.75 245 VAL A N 1
ATOM 1824 C CA . VAL A 1 245 ? -35.169 1.604 29.112 1.00 71.75 245 VAL A CA 1
ATOM 1825 C C . VAL A 1 245 ? -35.023 0.719 30.350 1.00 71.75 245 VAL A C 1
ATOM 1827 O O . VAL A 1 245 ? -35.253 1.150 31.481 1.00 71.75 245 VAL A O 1
ATOM 1830 N N . ARG A 1 246 ? -34.626 -0.544 30.143 1.00 78.56 246 ARG A N 1
ATOM 1831 C CA . ARG A 1 246 ? -34.344 -1.496 31.231 1.00 78.56 246 ARG A CA 1
ATOM 1832 C C . ARG A 1 246 ? -32.966 -1.193 31.814 1.00 78.56 246 ARG A C 1
ATOM 1834 O O . ARG A 1 246 ? -31.951 -1.373 31.136 1.00 78.56 246 ARG A O 1
ATOM 1841 N N . LEU A 1 247 ? -32.920 -0.743 33.067 1.00 83.69 247 LEU A N 1
ATOM 1842 C CA . LEU A 1 247 ? -31.669 -0.373 33.739 1.00 83.69 247 LEU A CA 1
ATOM 1843 C C . LEU A 1 247 ? -30.688 -1.559 33.816 1.00 83.69 247 LEU A C 1
ATOM 1845 O O . LEU A 1 247 ? -29.478 -1.370 33.691 1.00 83.69 247 LEU A O 1
ATOM 1849 N N . SER A 1 248 ? -31.200 -2.788 33.925 1.00 88.12 248 SER A N 1
ATOM 1850 C CA . SER A 1 248 ? -30.406 -4.022 33.862 1.00 88.12 248 SER A CA 1
ATOM 1851 C C . SER A 1 248 ? -29.675 -4.215 32.525 1.00 88.12 248 SER A C 1
ATOM 1853 O O . SER A 1 248 ? -28.525 -4.670 32.490 1.00 88.12 248 SER A O 1
ATOM 1855 N N . GLN A 1 249 ? -30.304 -3.836 31.408 1.00 88.06 249 GLN A N 1
ATOM 1856 C CA . GLN A 1 249 ? -29.688 -3.898 30.081 1.00 88.06 249 GLN A CA 1
ATOM 1857 C C . GLN A 1 249 ? -28.633 -2.811 29.898 1.00 88.06 249 GLN A C 1
ATOM 1859 O O . GLN A 1 249 ? -27.591 -3.083 29.295 1.00 88.06 249 GLN A O 1
ATOM 1864 N N . LEU A 1 250 ? -28.869 -1.612 30.439 1.00 90.25 250 LEU A N 1
ATOM 1865 C CA . LEU A 1 250 ? -27.859 -0.555 30.460 1.00 90.25 250 LEU A CA 1
ATOM 1866 C C . LEU A 1 250 ? -26.631 -0.997 31.256 1.00 90.25 250 LEU A C 1
ATOM 1868 O O . LEU A 1 250 ? -25.530 -0.957 30.719 1.00 90.25 250 LEU A O 1
ATOM 1872 N N . GLY A 1 251 ? -26.812 -1.507 32.478 1.00 90.62 251 GLY A N 1
ATOM 1873 C CA . GLY A 1 251 ? -25.700 -1.968 33.313 1.00 90.62 251 GLY A CA 1
ATOM 1874 C C . GLY A 1 251 ? -24.877 -3.078 32.655 1.00 90.62 251 GLY A C 1
ATOM 1875 O O . GLY A 1 251 ? -23.649 -3.009 32.632 1.00 90.62 251 GLY A O 1
ATOM 1876 N N . GLY A 1 252 ? -25.531 -4.058 32.023 1.00 92.75 252 GLY A N 1
ATOM 1877 C CA . GLY A 1 252 ? -24.811 -5.082 31.260 1.00 92.75 252 GLY A CA 1
ATOM 1878 C C . GLY A 1 252 ? -24.112 -4.534 30.015 1.00 92.75 252 GLY A C 1
ATOM 1879 O O . GLY A 1 252 ? -23.020 -4.985 29.680 1.00 92.75 252 GLY A O 1
ATOM 1880 N N . THR A 1 253 ? -24.703 -3.553 29.328 1.00 93.44 253 THR A N 1
ATOM 1881 C CA . THR A 1 253 ? -24.071 -2.902 28.167 1.00 93.44 253 THR A CA 1
ATOM 1882 C C . THR A 1 253 ? -22.864 -2.064 28.587 1.00 93.44 253 THR A C 1
ATOM 1884 O O . THR A 1 253 ? -21.843 -2.096 27.910 1.00 93.44 253 THR A O 1
ATOM 1887 N N . LEU A 1 254 ? -22.926 -1.385 29.733 1.00 92.75 254 LEU A N 1
ATOM 1888 C CA . LEU A 1 254 ? -21.783 -0.676 30.308 1.00 92.75 254 LEU A CA 1
ATOM 1889 C C . LEU A 1 254 ? -20.661 -1.648 30.687 1.00 92.75 254 LEU A C 1
ATOM 1891 O O . LEU A 1 254 ? -19.515 -1.417 30.317 1.00 92.75 254 LEU A O 1
ATOM 1895 N N . ALA A 1 255 ? -20.988 -2.769 31.337 1.00 94.12 255 ALA A N 1
ATOM 1896 C CA . ALA A 1 255 ? -20.011 -3.813 31.644 1.00 94.12 255 ALA A CA 1
ATOM 1897 C C . ALA A 1 255 ? -19.384 -4.415 30.373 1.00 94.12 255 ALA A C 1
ATOM 1899 O O . ALA A 1 255 ? -18.181 -4.663 30.329 1.00 94.12 255 ALA A O 1
ATOM 1900 N N . PHE A 1 256 ? -20.184 -4.600 29.317 1.00 95.38 256 PHE A N 1
ATOM 1901 C CA . PHE A 1 256 ? -19.688 -5.015 28.007 1.00 95.38 256 PHE A CA 1
ATOM 1902 C C . PHE A 1 256 ? -18.683 -4.010 27.440 1.00 95.38 256 PHE A C 1
ATOM 1904 O O . PHE A 1 256 ? -17.590 -4.408 27.049 1.00 95.38 256 PHE A O 1
ATOM 1911 N N . ILE A 1 257 ? -19.039 -2.720 27.415 1.00 93.75 257 ILE A N 1
ATOM 1912 C CA . ILE A 1 257 ? -18.175 -1.645 26.906 1.00 93.75 257 ILE A CA 1
ATOM 1913 C C . ILE A 1 257 ? -16.867 -1.585 27.709 1.00 93.75 257 ILE A C 1
ATOM 1915 O O . ILE A 1 257 ? -15.789 -1.490 27.127 1.00 93.75 257 ILE A O 1
ATOM 1919 N N . LEU A 1 258 ? -16.954 -1.721 29.034 1.00 91.25 258 LEU A N 1
ATOM 1920 C CA . LEU A 1 258 ? -15.804 -1.676 29.935 1.00 91.25 258 LEU A CA 1
ATOM 1921 C C . LEU A 1 258 ? -14.783 -2.789 29.664 1.00 91.25 258 LEU A C 1
ATOM 1923 O O . LEU A 1 258 ? -13.595 -2.576 29.866 1.00 91.25 258 LEU A O 1
ATOM 1927 N N . ILE A 1 259 ? -15.224 -3.961 29.199 1.00 94.38 259 ILE A N 1
ATOM 1928 C CA . ILE A 1 259 ? -14.331 -5.083 28.865 1.00 94.38 259 ILE A CA 1
ATOM 1929 C C . ILE A 1 259 ? -13.875 -5.010 27.409 1.00 94.38 259 ILE A C 1
ATOM 1931 O O . ILE A 1 259 ? -12.709 -5.279 27.101 1.00 94.38 259 ILE A O 1
ATOM 1935 N N . ILE A 1 260 ? -14.784 -4.658 26.497 1.00 94.56 260 ILE A N 1
ATOM 1936 C CA . ILE A 1 260 ? -14.493 -4.686 25.066 1.00 94.56 260 ILE A CA 1
ATOM 1937 C C . ILE A 1 260 ? -13.505 -3.591 24.671 1.00 94.56 260 ILE A C 1
ATOM 1939 O O . ILE A 1 260 ? -12.662 -3.845 23.823 1.00 94.56 260 ILE A O 1
ATOM 1943 N N . VAL A 1 261 ? -13.563 -2.406 25.292 1.00 92.31 261 VAL A N 1
ATOM 1944 C CA . VAL A 1 261 ? -12.667 -1.291 24.953 1.00 92.31 261 VAL A CA 1
ATOM 1945 C C . VAL A 1 261 ? -11.203 -1.645 25.265 1.00 92.31 261 VAL A C 1
ATOM 1947 O O . VAL A 1 261 ? -10.401 -1.599 24.334 1.00 92.31 261 VAL A O 1
ATOM 1950 N N . PRO A 1 262 ? -10.830 -2.101 26.480 1.00 90.38 262 PRO A N 1
ATOM 1951 C CA . PRO A 1 262 ? -9.467 -2.564 26.758 1.00 90.38 262 PRO A CA 1
ATOM 1952 C C . PRO A 1 262 ? -9.040 -3.755 25.898 1.00 90.38 262 PRO A C 1
ATOM 1954 O O . PRO A 1 262 ? -7.902 -3.808 25.443 1.00 90.38 262 PRO A O 1
ATOM 1957 N N . THR A 1 263 ? -9.954 -4.695 25.631 1.00 94.62 263 THR A N 1
ATOM 1958 C CA . THR A 1 263 ? -9.670 -5.833 24.740 1.00 94.62 263 THR A CA 1
ATOM 1959 C C . THR A 1 263 ? -9.343 -5.357 23.327 1.00 94.62 263 THR A C 1
ATOM 1961 O O . THR A 1 263 ? -8.409 -5.854 22.707 1.00 94.62 263 THR A O 1
ATOM 1964 N N . LEU A 1 264 ? -10.115 -4.403 22.804 1.00 92.62 264 LEU A N 1
ATOM 1965 C CA . LEU A 1 264 ? -9.914 -3.858 21.470 1.00 92.62 264 LEU A CA 1
ATOM 1966 C C . LEU A 1 264 ? -8.573 -3.129 21.386 1.00 92.62 264 LEU A C 1
ATOM 1968 O O . LEU A 1 264 ? -7.855 -3.314 20.412 1.00 92.62 264 LEU A O 1
ATOM 1972 N N . ILE A 1 265 ? -8.211 -2.373 22.425 1.00 91.81 265 ILE A N 1
ATOM 1973 C CA . ILE A 1 265 ? -6.892 -1.741 22.535 1.00 91.81 265 ILE A CA 1
ATOM 1974 C C . ILE A 1 265 ? -5.790 -2.806 22.511 1.00 91.81 265 ILE A C 1
ATOM 1976 O O . ILE A 1 265 ? -4.876 -2.691 21.705 1.00 91.81 265 ILE A O 1
ATOM 1980 N N . ALA A 1 266 ? -5.910 -3.875 23.303 1.00 92.00 266 ALA A N 1
ATOM 1981 C CA . ALA A 1 266 ? -4.942 -4.975 23.310 1.00 92.00 266 ALA A CA 1
ATOM 1982 C C . ALA A 1 266 ? -4.843 -5.699 21.953 1.00 92.00 266 ALA A C 1
ATOM 1984 O O . ALA A 1 266 ? -3.760 -6.101 21.538 1.00 92.00 266 ALA A O 1
ATOM 1985 N N . ALA A 1 267 ? -5.958 -5.851 21.233 1.00 93.19 267 ALA A N 1
ATOM 1986 C CA . ALA A 1 267 ? -5.963 -6.431 19.892 1.00 93.19 267 ALA A CA 1
ATOM 1987 C C . ALA A 1 267 ? -5.295 -5.504 18.859 1.00 93.19 267 ALA A C 1
ATOM 1989 O O . ALA A 1 267 ? -4.547 -5.976 18.008 1.00 93.19 267 ALA A O 1
ATOM 1990 N N . LEU A 1 268 ? -5.543 -4.193 18.933 1.00 91.69 268 LEU A N 1
ATOM 1991 C CA . LEU A 1 268 ? -4.915 -3.194 18.061 1.00 91.69 268 LEU A CA 1
ATOM 1992 C C . LEU A 1 268 ? -3.414 -3.040 18.343 1.00 91.69 268 LEU A C 1
ATOM 1994 O O . LEU A 1 268 ? -2.633 -2.873 17.409 1.00 91.69 268 LEU A O 1
ATOM 1998 N N . ASP A 1 269 ? -3.020 -3.138 19.610 1.00 91.50 269 ASP A N 1
ATOM 1999 C CA . ASP A 1 269 ? -1.625 -3.171 20.048 1.00 91.50 269 ASP A CA 1
ATOM 2000 C C . ASP A 1 269 ? -0.903 -4.417 19.515 1.00 91.50 269 ASP A C 1
ATOM 2002 O O . ASP A 1 269 ? 0.142 -4.310 18.878 1.00 91.50 269 ASP A O 1
ATOM 2006 N N . ALA A 1 270 ? -1.530 -5.594 19.630 1.00 91.12 270 ALA A N 1
ATOM 2007 C CA . ALA A 1 270 ? -1.011 -6.827 19.037 1.00 91.12 270 ALA A CA 1
ATOM 2008 C C . ALA A 1 270 ? -0.897 -6.761 17.504 1.00 91.12 270 ALA A C 1
ATOM 2010 O O . ALA A 1 270 ? -0.049 -7.439 16.929 1.00 91.12 270 ALA A O 1
ATOM 2011 N N . LEU A 1 271 ? -1.721 -5.939 16.842 1.00 91.06 271 LEU A N 1
ATOM 2012 C CA . LEU A 1 271 ? -1.636 -5.677 15.403 1.00 91.06 271 LEU A CA 1
ATOM 2013 C C . LEU A 1 271 ? -0.464 -4.742 15.032 1.00 91.06 271 LEU A C 1
ATOM 2015 O O . LEU A 1 271 ? -0.136 -4.637 13.852 1.00 91.06 271 LEU A O 1
ATOM 2019 N N . GLN A 1 272 ? 0.178 -4.105 16.020 1.00 87.25 272 GLN A N 1
ATOM 2020 C CA . GLN A 1 272 ? 1.254 -3.113 15.880 1.00 87.25 272 GLN A CA 1
ATOM 2021 C C . GLN A 1 272 ? 0.866 -1.893 15.036 1.00 87.25 272 GLN A C 1
ATOM 2023 O O . GLN A 1 272 ? 1.633 -1.409 14.204 1.00 87.25 272 GLN A O 1
ATOM 2028 N N . ILE A 1 273 ? -0.348 -1.377 15.240 1.00 83.69 273 ILE A N 1
ATOM 2029 C CA . ILE A 1 273 ? -0.766 -0.106 14.636 1.00 83.69 273 ILE A CA 1
ATOM 2030 C C . ILE A 1 273 ? -0.588 1.016 15.661 1.00 83.69 273 ILE A C 1
ATOM 2032 O O . ILE A 1 273 ? -1.570 1.555 16.174 1.00 83.69 273 ILE A O 1
ATOM 2036 N N . ASP A 1 274 ? 0.668 1.388 15.929 1.00 81.44 274 ASP A N 1
ATOM 2037 C CA . ASP A 1 274 ? 1.044 2.379 16.957 1.00 81.44 274 ASP A CA 1
ATOM 2038 C C . ASP A 1 274 ? 0.305 3.714 16.804 1.00 81.44 274 ASP A C 1
ATOM 2040 O O . ASP A 1 274 ? -0.090 4.344 17.784 1.00 81.44 274 ASP A O 1
ATOM 2044 N N . ALA A 1 275 ? 0.045 4.128 15.560 1.00 80.62 275 ALA A N 1
ATOM 2045 C CA . ALA A 1 275 ? -0.680 5.358 15.251 1.00 80.62 275 ALA A CA 1
ATOM 2046 C C . ALA A 1 275 ? -2.126 5.381 15.789 1.00 80.62 275 ALA A C 1
ATOM 2048 O O . ALA A 1 275 ? -2.704 6.457 15.937 1.00 80.62 275 ALA A O 1
ATOM 2049 N N . ILE A 1 276 ? -2.717 4.212 16.063 1.00 83.50 276 ILE A N 1
ATOM 2050 C CA . ILE A 1 276 ? -4.084 4.070 16.580 1.00 83.50 276 ILE A CA 1
ATOM 2051 C C . ILE A 1 276 ? -4.072 3.550 18.018 1.00 83.50 276 ILE A C 1
ATOM 2053 O O . ILE A 1 276 ? -4.832 4.055 18.843 1.00 83.50 276 ILE A O 1
ATOM 2057 N N . SER A 1 277 ? -3.231 2.563 18.339 1.00 86.12 277 SER A N 1
ATOM 2058 C CA . SER A 1 277 ? -3.175 1.992 19.686 1.00 86.12 277 SER A CA 1
ATOM 2059 C C . SER A 1 277 ? -2.685 3.017 20.708 1.00 86.12 277 SER A C 1
ATOM 2061 O O . SER A 1 277 ? -3.346 3.164 21.732 1.00 86.12 277 SER A O 1
ATOM 2063 N N . ALA A 1 278 ? -1.629 3.791 20.414 1.00 87.69 278 ALA A N 1
ATOM 2064 C CA . ALA A 1 278 ? -1.006 4.696 21.387 1.00 87.69 278 ALA A CA 1
ATOM 2065 C C . ALA A 1 278 ? -1.937 5.812 21.911 1.00 87.69 278 ALA A C 1
ATOM 2067 O O . ALA A 1 278 ? -2.004 6.008 23.128 1.00 87.69 278 ALA A O 1
ATOM 2068 N N . PRO A 1 279 ? -2.715 6.525 21.067 1.00 87.56 279 PRO A N 1
ATOM 2069 C CA . PRO A 1 279 ? -3.710 7.470 21.571 1.00 87.56 279 PRO A CA 1
ATOM 2070 C C . PRO A 1 279 ? -4.779 6.798 22.445 1.00 87.56 279 PRO A C 1
ATOM 2072 O O . PRO A 1 279 ? -5.201 7.372 23.447 1.00 87.56 279 PRO A O 1
ATOM 2075 N N . LEU A 1 280 ? -5.210 5.579 22.100 1.00 87.31 280 LEU A N 1
ATOM 2076 C CA . LEU A 1 280 ? -6.253 4.866 22.840 1.00 87.31 280 LEU A CA 1
ATOM 2077 C C . LEU A 1 280 ? -5.763 4.354 24.203 1.00 87.31 280 LEU A C 1
ATOM 2079 O O . LEU A 1 280 ? -6.502 4.465 25.184 1.00 87.31 280 LEU A O 1
ATOM 2083 N N . THR A 1 281 ? -4.530 3.841 24.297 1.00 86.31 281 THR A N 1
ATOM 2084 C CA . THR A 1 281 ? -3.905 3.498 25.587 1.00 86.31 281 THR A CA 1
ATOM 2085 C C . THR A 1 281 ? -3.713 4.735 26.452 1.00 86.31 281 THR A C 1
ATOM 2087 O O . THR A 1 281 ? -4.049 4.688 27.633 1.00 86.31 281 THR A O 1
ATOM 2090 N N . GLY A 1 282 ? -3.272 5.857 25.872 1.00 88.62 282 GLY A N 1
ATOM 2091 C CA . GLY A 1 282 ? -3.140 7.119 26.604 1.00 88.62 282 GLY A CA 1
ATOM 2092 C C . GLY A 1 282 ? -4.475 7.616 27.168 1.00 88.62 282 GLY A C 1
ATOM 2093 O O . GLY A 1 282 ? -4.548 8.053 28.315 1.00 88.62 282 GLY A O 1
ATOM 2094 N N . MET A 1 283 ? -5.570 7.482 26.410 1.00 87.31 283 MET A N 1
ATOM 2095 C CA . MET A 1 283 ? -6.908 7.785 26.929 1.00 87.31 283 MET A CA 1
ATOM 2096 C C . MET A 1 283 ? -7.299 6.849 28.080 1.00 87.31 283 MET A C 1
ATOM 2098 O O . MET A 1 283 ? -7.814 7.325 29.092 1.00 87.31 283 MET A O 1
ATOM 2102 N N . LEU A 1 284 ? -7.041 5.540 27.960 1.00 84.88 284 LEU A N 1
ATOM 2103 C CA . LEU A 1 284 ? -7.313 4.573 29.029 1.00 84.88 284 LEU A CA 1
ATOM 2104 C C . LEU A 1 284 ? -6.532 4.908 30.305 1.00 84.88 284 LEU A C 1
ATOM 2106 O O . LEU A 1 284 ? -7.102 4.859 31.389 1.00 84.88 284 LEU A O 1
ATOM 2110 N N . GLU A 1 285 ? -5.264 5.292 30.181 1.00 87.44 285 GLU A N 1
ATOM 2111 C CA . GLU A 1 285 ? -4.422 5.706 31.303 1.00 87.44 285 GLU A CA 1
ATOM 2112 C C . GLU A 1 285 ? -5.000 6.936 32.017 1.00 87.44 285 GLU A C 1
ATOM 2114 O O . GLU A 1 285 ? -5.149 6.924 33.240 1.00 87.44 285 GLU A O 1
ATOM 2119 N N . ILE A 1 286 ? -5.449 7.950 31.264 1.00 89.25 286 ILE A N 1
ATOM 2120 C CA . ILE A 1 286 ? -6.142 9.121 31.825 1.00 89.25 286 ILE A CA 1
ATOM 2121 C C . ILE A 1 286 ? -7.403 8.695 32.595 1.00 89.25 286 ILE A C 1
ATOM 2123 O O . ILE A 1 286 ? -7.619 9.151 33.721 1.00 89.25 286 ILE A O 1
ATOM 2127 N N . PHE A 1 287 ? -8.224 7.800 32.032 1.00 85.75 287 PHE A N 1
ATOM 2128 C CA . PHE A 1 287 ? -9.420 7.292 32.714 1.00 85.75 287 PHE A CA 1
ATOM 2129 C C . PHE A 1 287 ? -9.078 6.486 33.977 1.00 85.75 287 PHE A C 1
ATOM 2131 O O . PHE A 1 287 ? -9.726 6.670 35.009 1.00 85.75 287 PHE A O 1
ATOM 2138 N N . LEU A 1 288 ? -8.057 5.626 33.928 1.00 85.88 288 LEU A N 1
ATOM 2139 C CA . LEU A 1 288 ? -7.618 4.825 35.072 1.00 85.88 288 LEU A CA 1
ATOM 2140 C C . LEU A 1 288 ? -7.049 5.696 36.195 1.00 85.88 288 LEU A C 1
ATOM 2142 O O . LEU A 1 288 ? -7.320 5.416 37.359 1.00 85.88 288 LEU A O 1
ATOM 2146 N N . HIS A 1 289 ? -6.339 6.779 35.870 1.00 91.25 289 HIS A N 1
ATOM 2147 C CA . HIS A 1 289 ? -5.861 7.756 36.852 1.00 91.25 289 HIS A CA 1
ATOM 2148 C C . HIS A 1 289 ? -6.969 8.660 37.405 1.00 91.25 289 HIS A C 1
ATOM 2150 O O . HIS A 1 289 ? -6.875 9.124 38.545 1.00 91.25 289 HIS A O 1
ATOM 2156 N N . ALA A 1 290 ? -8.042 8.892 36.646 1.00 89.12 290 ALA A N 1
ATOM 2157 C CA . ALA A 1 290 ? -9.180 9.667 37.124 1.00 89.12 290 ALA A CA 1
ATOM 2158 C C . ALA A 1 290 ? -9.925 8.956 38.267 1.00 89.12 290 ALA A C 1
ATOM 2160 O O . ALA A 1 290 ? -10.370 9.623 39.199 1.00 89.12 290 ALA A O 1
ATOM 2161 N N . VAL A 1 291 ? -10.023 7.619 38.245 1.00 91.19 291 VAL A N 1
ATOM 2162 C CA . VAL A 1 291 ? -10.748 6.846 39.272 1.00 91.19 291 VAL A CA 1
ATOM 2163 C C . VAL A 1 291 ? -10.192 7.078 40.694 1.00 91.19 291 VAL A C 1
ATOM 2165 O O . VAL A 1 291 ? -10.969 7.502 41.554 1.00 91.19 291 VAL A O 1
ATOM 2168 N N . PRO A 1 292 ? -8.884 6.890 40.978 1.00 91.38 292 PRO A N 1
ATOM 2169 C CA . PRO A 1 292 ? -8.308 7.210 42.283 1.00 91.38 292 PRO A CA 1
ATOM 2170 C C . PRO A 1 292 ? -8.493 8.678 42.672 1.00 91.38 292 PRO A C 1
ATOM 2172 O O . PRO A 1 292 ? -8.831 8.966 43.817 1.00 91.38 292 PRO A O 1
ATOM 2175 N N . ASN A 1 293 ? -8.309 9.607 41.728 1.00 93.00 293 ASN A N 1
ATOM 2176 C CA . ASN A 1 293 ? -8.403 11.043 42.001 1.00 93.00 293 ASN A CA 1
ATOM 2177 C C . ASN A 1 293 ? -9.826 11.468 42.382 1.00 93.00 293 ASN A C 1
ATOM 2179 O O . ASN A 1 293 ? -10.006 12.261 43.305 1.00 93.00 293 ASN A O 1
ATOM 2183 N N . VAL A 1 294 ? -10.842 10.914 41.717 1.00 92.75 294 VAL A N 1
ATOM 2184 C CA . VAL A 1 294 ? -12.252 11.157 42.050 1.00 92.75 294 VAL A CA 1
ATOM 2185 C C . VAL A 1 294 ? -12.584 10.578 43.424 1.00 92.75 294 VAL A C 1
ATOM 2187 O O . VAL A 1 294 ? -13.242 11.249 44.218 1.00 92.75 294 VAL A O 1
ATOM 2190 N N . LEU A 1 295 ? -12.092 9.377 43.745 1.00 91.94 295 LEU A N 1
ATOM 2191 C CA . LEU A 1 295 ? -12.262 8.789 45.076 1.00 91.94 295 LEU A CA 1
ATOM 2192 C C . LEU A 1 295 ? -11.574 9.627 46.163 1.00 91.94 295 LEU A C 1
ATOM 2194 O O . LEU A 1 295 ? -12.173 9.871 47.210 1.00 91.94 295 LEU A O 1
ATOM 2198 N N . ALA A 1 296 ? -10.360 10.121 45.908 1.00 94.12 296 ALA A N 1
ATOM 2199 C CA . ALA A 1 296 ? -9.645 11.008 46.821 1.00 94.12 296 ALA A CA 1
ATOM 2200 C C . ALA A 1 296 ? -10.399 12.330 47.034 1.00 94.12 296 ALA A C 1
ATOM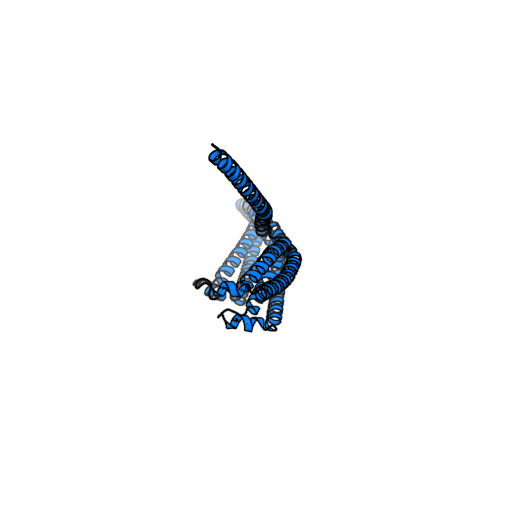 2202 O O . ALA A 1 296 ? -10.596 12.750 48.173 1.00 94.12 296 ALA A O 1
ATOM 2203 N N . ALA A 1 297 ? -10.891 12.957 45.960 1.00 95.38 297 ALA A N 1
ATOM 2204 C CA . ALA A 1 297 ? -11.688 14.178 46.041 1.00 95.38 297 ALA A CA 1
ATOM 2205 C C . ALA A 1 297 ? -12.997 13.964 46.821 1.00 95.38 297 ALA A C 1
ATOM 2207 O O . ALA A 1 297 ? -13.349 14.776 47.677 1.00 95.38 297 ALA A O 1
ATOM 2208 N N . ALA A 1 298 ? -13.693 12.850 46.575 1.00 94.81 298 ALA A N 1
ATOM 2209 C CA . ALA A 1 298 ? -14.900 12.481 47.308 1.00 94.81 298 ALA A CA 1
ATOM 2210 C C . ALA A 1 298 ? -14.616 12.254 48.802 1.00 94.81 298 ALA A C 1
ATOM 2212 O O . ALA A 1 298 ? -15.374 12.731 49.646 1.00 94.81 298 ALA A O 1
ATOM 2213 N N . ALA A 1 299 ? -13.508 11.585 49.138 1.00 94.94 299 ALA A N 1
ATOM 2214 C CA . ALA A 1 299 ? -13.082 11.388 50.521 1.00 94.94 299 ALA A CA 1
ATOM 2215 C C . ALA A 1 299 ? -12.779 12.724 51.220 1.00 94.94 299 ALA A C 1
ATOM 2217 O O . ALA A 1 299 ? -13.236 12.947 52.340 1.00 94.94 299 ALA A O 1
ATOM 2218 N N . ILE A 1 300 ? -12.078 13.643 50.543 1.00 96.12 300 ILE A N 1
ATOM 2219 C CA . ILE A 1 300 ? -11.801 14.990 51.063 1.00 96.12 300 ILE A CA 1
ATOM 2220 C C . ILE A 1 300 ? -13.105 15.756 51.309 1.00 96.12 300 ILE A C 1
ATOM 2222 O O . ILE A 1 300 ? -13.267 16.334 52.381 1.00 96.12 300 ILE A O 1
ATOM 2226 N N . LEU A 1 301 ? -14.049 15.737 50.361 1.00 96.94 301 LEU A N 1
ATOM 2227 C CA . LEU A 1 301 ? -15.352 16.394 50.518 1.00 96.94 301 LEU A CA 1
ATOM 2228 C C . LEU A 1 301 ? -16.142 15.838 51.706 1.00 96.94 301 LEU A C 1
ATOM 2230 O O . LEU A 1 301 ? -16.714 16.612 52.473 1.00 96.94 301 LEU A O 1
ATOM 2234 N N . LEU A 1 302 ? -16.143 14.516 51.886 1.00 96.06 302 LEU A N 1
ATOM 2235 C CA . LEU A 1 302 ? -16.787 13.858 53.024 1.00 96.06 302 LEU A CA 1
ATOM 2236 C C . LEU A 1 302 ? -16.199 14.329 54.358 1.00 96.06 302 LEU A C 1
ATOM 2238 O O . LEU A 1 302 ? -16.939 14.696 55.272 1.00 96.06 302 LEU A O 1
ATOM 2242 N N . ILE A 1 303 ? -14.868 14.356 54.451 1.00 96.25 303 ILE A N 1
ATOM 2243 C CA . ILE A 1 303 ? -14.153 14.800 55.651 1.00 96.25 303 ILE A CA 1
ATOM 2244 C C . ILE A 1 303 ? -14.416 16.289 55.912 1.00 96.25 303 ILE A C 1
ATOM 2246 O O . ILE A 1 303 ? -14.747 16.668 57.035 1.00 96.25 303 ILE A O 1
ATOM 2250 N N . ALA A 1 304 ? -14.327 17.132 54.882 1.00 96.38 304 ALA A N 1
ATOM 2251 C CA . ALA A 1 304 ? -14.565 18.569 54.990 1.00 96.38 304 ALA A CA 1
ATOM 2252 C C . ALA A 1 304 ? -15.995 18.881 55.453 1.00 96.38 304 ALA A C 1
ATOM 2254 O O . ALA A 1 304 ? -16.190 19.725 56.327 1.00 96.38 304 ALA A O 1
ATOM 2255 N N . TRP A 1 305 ? -16.990 18.171 54.916 1.00 97.12 305 TRP A N 1
ATOM 2256 C CA . TRP A 1 305 ? -18.384 18.318 55.327 1.00 97.12 305 TRP A CA 1
ATOM 2257 C C . TRP A 1 305 ? -1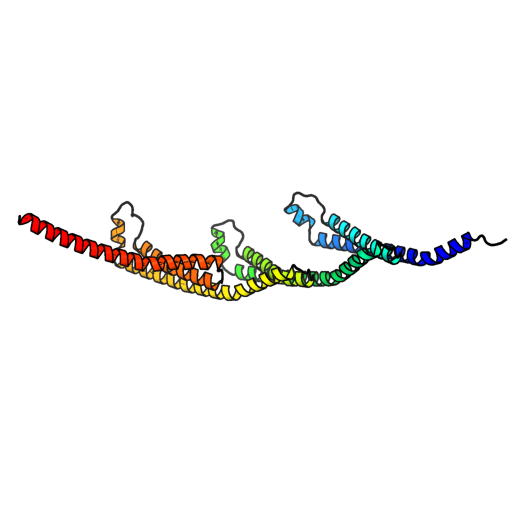8.598 17.915 56.791 1.00 97.12 305 TRP A C 1
ATOM 2259 O O . TRP A 1 305 ? -19.253 18.641 57.543 1.00 97.12 305 TRP A O 1
ATOM 2269 N N . PHE A 1 306 ? -17.998 16.800 57.220 1.00 96.38 306 PHE A N 1
ATOM 2270 C CA . PHE A 1 306 ? -18.089 16.333 58.602 1.00 96.38 306 PHE A CA 1
ATOM 2271 C C . PHE A 1 306 ? -17.475 17.338 59.588 1.00 96.38 306 PHE A C 1
ATOM 2273 O O . PHE A 1 306 ? -18.111 17.708 60.576 1.00 96.38 306 PHE A O 1
ATOM 2280 N N . ILE A 1 307 ? -16.272 17.837 59.285 1.00 95.81 307 ILE A N 1
ATOM 2281 C CA . ILE A 1 307 ? -15.588 18.844 60.108 1.00 95.81 307 ILE A CA 1
ATOM 2282 C C . ILE A 1 307 ? -16.383 20.153 60.126 1.00 95.81 307 ILE A C 1
ATOM 2284 O O . ILE A 1 307 ? -16.603 20.717 61.196 1.00 95.81 307 ILE A O 1
ATOM 2288 N N . GLY A 1 308 ? -16.858 20.622 58.969 1.00 96.25 308 GLY A N 1
ATOM 2289 C CA . GLY A 1 308 ? -17.633 21.859 58.864 1.00 96.25 308 GLY A CA 1
ATOM 2290 C C . GLY A 1 308 ? -18.906 21.824 59.708 1.00 96.25 308 GLY A C 1
ATOM 2291 O O . GLY A 1 308 ? -19.200 22.782 60.424 1.00 96.25 308 GLY A O 1
ATOM 2292 N N . ARG A 1 309 ? -19.619 20.691 59.706 1.00 95.25 309 ARG A N 1
ATOM 2293 C CA . ARG A 1 309 ? -20.786 20.494 60.570 1.00 95.25 309 ARG A CA 1
ATOM 2294 C C . ARG A 1 309 ? -20.412 20.509 62.053 1.00 95.25 309 ARG A C 1
ATOM 2296 O O . ARG A 1 309 ? -21.096 21.156 62.841 1.00 95.25 309 ARG A O 1
ATOM 2303 N N . PHE A 1 310 ? -19.323 19.842 62.428 1.00 94.00 310 PHE A N 1
ATOM 2304 C CA . PHE A 1 310 ? -18.861 19.793 63.816 1.00 94.00 310 PHE A CA 1
ATOM 2305 C C . PHE A 1 310 ? -18.499 21.188 64.351 1.00 94.00 310 PHE A C 1
ATOM 2307 O O . PHE A 1 310 ? -18.888 21.565 65.457 1.00 94.00 310 PHE A O 1
ATOM 2314 N N . VAL A 1 311 ? -17.807 21.988 63.533 1.00 95.12 311 VAL A N 1
ATOM 2315 C CA . VAL A 1 311 ? -17.465 23.379 63.855 1.00 95.12 311 VAL A CA 1
ATOM 2316 C C . VAL A 1 311 ? -18.722 24.248 63.945 1.00 95.12 311 VAL A C 1
ATOM 2318 O O . VAL A 1 311 ? -18.846 25.030 64.885 1.00 95.12 311 VAL A O 1
ATOM 2321 N N . ALA A 1 312 ? -19.682 24.090 63.030 1.00 93.75 312 ALA A N 1
ATOM 2322 C CA . ALA A 1 312 ? -20.945 24.827 63.081 1.00 93.75 312 ALA A CA 1
ATOM 2323 C C . ALA A 1 312 ? -21.728 24.537 64.372 1.00 93.75 312 ALA A C 1
ATOM 2325 O O . ALA A 1 312 ? -22.222 25.464 65.016 1.00 93.75 312 ALA A O 1
ATOM 2326 N N . GLU A 1 313 ? -21.795 23.272 64.798 1.00 94.00 313 GLU A N 1
ATOM 2327 C CA . GLU A 1 313 ? -22.438 22.890 66.059 1.00 94.00 313 GLU A CA 1
ATOM 2328 C C . GLU A 1 313 ? -21.716 23.491 67.280 1.00 94.00 313 GLU A C 1
ATOM 2330 O O . GLU A 1 313 ? -22.378 23.984 68.193 1.00 94.00 313 GLU A O 1
ATOM 2335 N N . LEU A 1 314 ? -20.377 23.521 67.284 1.00 93.44 314 LEU A N 1
ATOM 2336 C CA . LEU A 1 314 ? -19.579 24.172 68.335 1.00 93.44 314 LEU A CA 1
ATOM 2337 C C . LEU A 1 314 ? -19.850 25.679 68.423 1.00 93.44 314 LEU A C 1
ATOM 2339 O O . LEU A 1 314 ? -20.114 26.195 69.508 1.00 93.44 314 LEU A O 1
ATOM 2343 N N . VAL A 1 315 ? -19.823 26.375 67.284 1.00 94.25 315 VAL A N 1
ATOM 2344 C CA . VAL A 1 315 ? -20.070 27.824 67.217 1.00 94.25 315 VAL A CA 1
ATOM 2345 C C . VAL A 1 315 ? -21.495 28.154 67.662 1.00 94.25 315 VAL A C 1
ATOM 2347 O O . VAL A 1 315 ? -21.694 29.083 68.443 1.00 94.25 315 VAL A O 1
ATOM 2350 N N . THR A 1 316 ? -22.480 27.361 67.235 1.00 94.81 316 THR A N 1
ATOM 2351 C CA . THR A 1 316 ? -23.887 27.561 67.617 1.00 94.81 316 THR A CA 1
ATOM 2352 C C . THR A 1 316 ? -24.081 27.404 69.127 1.00 94.81 316 THR A C 1
ATOM 2354 O O . THR A 1 316 ? -24.759 28.224 69.741 1.00 94.81 316 THR A O 1
ATOM 2357 N N . ARG A 1 317 ? -23.439 26.403 69.752 1.00 92.19 317 ARG A N 1
ATOM 2358 C CA . ARG A 1 317 ? -23.498 26.194 71.211 1.00 92.19 317 ARG A CA 1
ATOM 2359 C C . ARG A 1 317 ? -22.871 27.348 71.994 1.00 92.19 317 ARG A C 1
ATOM 2361 O O . ARG A 1 317 ? -23.430 27.753 73.008 1.00 92.19 317 ARG A O 1
ATOM 2368 N N . LEU A 1 318 ? -21.742 27.885 71.527 1.00 91.00 318 LEU A N 1
ATOM 2369 C CA . LEU A 1 318 ? -21.082 29.026 72.171 1.00 91.00 318 LEU A CA 1
ATOM 2370 C C . LEU A 1 318 ? -21.926 30.301 72.080 1.00 91.00 318 LEU A C 1
ATOM 2372 O O . LEU A 1 318 ? -22.064 31.001 73.077 1.00 91.00 318 LEU A O 1
ATOM 2376 N N . LEU A 1 319 ? -22.528 30.568 70.917 1.00 90.44 319 LEU A N 1
ATOM 2377 C CA . LEU A 1 319 ? -23.420 31.715 70.725 1.00 90.44 319 LEU A CA 1
ATOM 2378 C C . LEU A 1 319 ? -24.726 31.592 71.513 1.00 90.44 319 LEU A C 1
ATOM 2380 O O . LEU A 1 319 ? -25.262 32.605 71.934 1.00 90.44 319 LEU A O 1
ATOM 2384 N N . SER A 1 320 ? -25.236 30.378 71.731 1.00 87.50 320 SER A N 1
ATOM 2385 C CA . SER A 1 320 ? -26.440 30.170 72.548 1.00 87.50 320 SER A CA 1
ATOM 2386 C C . SER A 1 320 ? -26.214 30.313 74.057 1.00 87.50 320 SER A C 1
ATOM 2388 O O . SER A 1 320 ? -27.183 30.350 74.808 1.00 87.50 320 SER A O 1
ATOM 2390 N N . ASN A 1 321 ? -24.954 30.326 74.502 1.00 78.75 321 ASN A N 1
ATOM 2391 C CA . ASN A 1 321 ? -24.572 30.368 75.917 1.00 78.75 321 ASN A CA 1
ATOM 2392 C C . ASN A 1 321 ? -23.983 31.733 76.337 1.00 78.75 321 ASN A C 1
ATOM 2394 O O . ASN A 1 321 ? -23.435 31.849 77.434 1.00 78.75 321 ASN A O 1
ATOM 2398 N N . LEU A 1 322 ? -24.066 32.724 75.443 1.00 69.81 322 LEU A N 1
ATOM 2399 C CA . LEU A 1 322 ? -23.831 34.153 75.668 1.00 69.81 322 LEU A CA 1
ATOM 2400 C C . LEU A 1 322 ? -25.183 34.867 75.760 1.00 69.81 322 LEU A C 1
ATOM 2402 O O . LEU A 1 322 ? -25.276 35.808 76.577 1.00 69.81 322 LEU A O 1
#

Mean predicted aligned error: 14.71 Å

Secondary structure (DSSP, 8-state):
-PPPHHHHHHHHHHHHHHHHHHHHHHHHHHHHHHHHHHHHHHHHHHHHTTHHHHHHTTS-----HHHHHHHHHHHHHHHHHHHHHHHHTT-TTTHHHHHHHHHHHHHHHHHHHHHHHHHHHHHHHHHHHHHHHHHHHHTSTHHHHHHTT-----HHHHHHHHHHHHHHHHHHHHHHHHHT-TTTHHHHHHHHHHHHHHHHHHHHHHHHHHHHHHHHHHHHHHHHHHHHHTTTHHHHTTSGGGTT--HHHHHHHHHHHHHHHHHHHHHHHHTT-HHHHHHHHHHHHHHHHHHHHHHHHHHHHHHHHHHHHHHHHHHHHHHHT-

InterPro domains:
  IPR008910 Mechanosensitive ion channel, conserved TM helix [PF05552] (9-53)
  IPR008910 Mechanosensitive ion channel, conserved TM helix [PF05552] (97-145)
  IPR008910 Mechanosensitive ion channel, conserved TM helix [PF05552] (186-234)
  IPR008910 Mechanosensitive ion channel, conserved TM helix [PF05552] (279-321)
  IPR045275 Mechanosensitive ion channel MscS, archaea/bacteria type [PTHR30221] (161-283)